Protein AF-A0A5E6ZKH0-F1 (afdb_monomer)

pLDDT: mean 75.62, std 19.59, range [28.2, 98.25]

Secondary structure (DSSP, 8-state):
-----------------TTSPP----------EEEEE-SSEEEEEEPPTT--EEEEEEEPPPPPPBTT-TT-PBPPPPEEEEEEEE--TT-EEEEEEPPPPPPBSTTT--PPPPEEEETTSSSS-SEEEPPPPBTTPPPPPPBSEEEPPPPPPSSSS-PPPPPP-SSSPPPPPP-TT-SSPPP-SSSPPPPP--TTS-PPPPP-EETT------SPPPS---TTT----TT-PPPS-TT---TTEE-PPPSSSPPPP-EEEEEESTT--SS--------

Foldseek 3Di:
DDDDDDPPDDPPPPPPPPDDPDPPPPLPAPDWDKDKDQDFDKDKDFAAPPFFFKKKKKWWWWWEAAQVALQKWTWFWWMKIDGGHTDHHRQIKMWGWWAHFDHYHVVRTDFIGKTFIGSPNPPDGPWIIGGIGIDPDDFDAIPDAWEAWACEDPDARWFYTWYTFRPGYTWYTAHPVGQATGDDQAIWTGAGDDPDDKHQWTWFGFRQADPPDPPPDPPPPSSRVPSDALQQPDDPPPPDPGPGGAGIMDMNHTIGIMMMMMITHPQDDPNDGPSPDDD

Radius of gyration: 23.94 Å; Cα contacts (8 Å, |Δi|>4): 1044; chains: 1; bounding box: 83×54×70 Å

Mean predicted aligned error: 11.28 Å

Organism: Pseudomonas fluorescens (NCBI:txid294)

InterPro domains:
  IPR049304 Glycine-rich domain [PF21722] (39-258)

Solvent-accessible surface area (backbone atoms only — not comparable to full-atom values): 13400 Å² total; per-residue (Å²): 144,82,82,85,80,84,83,88,81,74,76,87,66,79,79,77,67,87,82,66,79,77,75,73,79,74,77,75,77,61,69,63,49,72,53,74,44,69,65,58,47,81,49,78,45,67,36,53,80,77,41,49,41,36,26,40,40,20,23,0,0,0,0,9,9,34,69,90,44,54,37,34,15,0,6,5,2,5,15,6,29,46,60,72,45,79,48,52,52,63,40,60,29,31,36,36,20,4,40,41,11,38,66,23,55,94,92,54,44,30,52,14,28,51,4,31,35,11,73,68,74,67,85,48,64,72,23,31,2,33,22,2,29,42,71,78,45,80,55,53,74,22,32,77,34,48,15,25,19,6,40,28,20,80,86,42,40,4,1,0,0,0,2,9,5,72,87,29,46,14,6,34,10,5,28,78,87,37,73,55,16,41,75,29,92,47,13,3,6,0,0,22,30,69,94,89,82,49,14,20,10,1,21,32,18,56,81,68,41,57,84,83,61,93,55,83,69,71,71,77,72,58,44,22,79,57,36,37,47,13,72,32,54,64,65,95,60,95,85,61,94,46,88,47,46,26,2,2,0,0,16,76,37,58,17,2,34,6,25,37,36,42,34,33,38,81,87,68,42,76,49,62,42,93,62,68,72,87,125

Sequence (279 aa):
MASMYDLHDLPTGELALPGLPERTPVAAAIIRGEASWTVPGIYDFTVPIGVTSICAVCIGGGGGMYNTNPYYTGGGGSLGWANNLPVSPGQVIRVVVGVAGVNGAPGVVTKGGDSFISPDGGVTAYVNAPGGNILNNANIAPTPNGNVGGANASTQGGGGGGAGGYTSQGGKGGDTSTWVGLTSLDGGSGGSYNNYNGGGAGGGSWLYGSIIRNSPAPPPVTSGSTGGNADGSPPTRPNLNFNLFWGGGAGYWPAGSGAVRILWGAGRAFPATDVGLPI

Structure (mmCIF, N/CA/C/O backbone):
data_AF-A0A5E6ZKH0-F1
#
_entry.id   AF-A0A5E6ZKH0-F1
#
loop_
_atom_site.group_PDB
_atom_site.id
_atom_site.type_symbol
_atom_site.label_atom_id
_atom_site.label_alt_id
_atom_site.label_comp_id
_atom_site.label_asym_id
_atom_site.label_entity_id
_atom_site.label_seq_id
_atom_site.pdbx_PDB_ins_code
_atom_site.Cartn_x
_atom_site.Cartn_y
_atom_site.Cartn_z
_atom_site.occupancy
_atom_site.B_iso_or_equiv
_atom_site.auth_seq_id
_atom_site.auth_comp_id
_atom_site.auth_asym_id
_atom_site.auth_atom_id
_atom_site.pdbx_PDB_model_num
ATOM 1 N N . MET A 1 1 ? -58.884 -40.262 12.624 1.00 52.38 1 MET A N 1
ATOM 2 C CA . MET A 1 1 ? -58.399 -40.085 14.009 1.00 52.38 1 MET A CA 1
ATOM 3 C C . MET A 1 1 ? -56.895 -39.879 13.975 1.00 52.38 1 MET A C 1
ATOM 5 O O . MET A 1 1 ? -56.181 -40.847 13.775 1.00 52.38 1 MET A O 1
ATOM 9 N N . ALA A 1 2 ? -56.453 -38.630 14.097 1.00 44.31 2 ALA A N 1
ATOM 10 C CA . ALA A 1 2 ? -55.186 -38.203 14.697 1.00 44.31 2 ALA A CA 1
ATOM 11 C C . ALA A 1 2 ? -55.224 -36.669 14.667 1.00 44.31 2 ALA A C 1
ATOM 13 O O . ALA A 1 2 ? -55.242 -36.065 13.598 1.00 44.31 2 ALA A O 1
ATOM 14 N N . SER A 1 3 ? -55.413 -36.084 15.846 1.00 53.66 3 SER A N 1
ATOM 15 C CA . SER A 1 3 ? -55.663 -34.663 16.057 1.00 53.66 3 SER A CA 1
ATOM 16 C C . SER A 1 3 ? -54.395 -33.848 15.846 1.00 53.66 3 SER A C 1
ATOM 18 O O . SER A 1 3 ? -53.346 -34.154 16.405 1.00 53.66 3 SER A O 1
ATOM 20 N N . MET A 1 4 ? -54.567 -32.792 15.063 1.00 51.62 4 MET A N 1
ATOM 21 C CA . M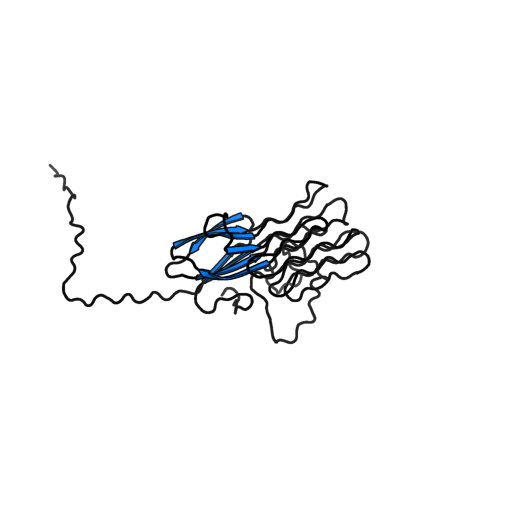ET A 1 4 ? -53.739 -31.601 14.942 1.00 51.62 4 MET A CA 1
ATOM 22 C C . MET A 1 4 ? -53.439 -31.041 16.344 1.00 51.62 4 MET A C 1
ATOM 24 O O . MET A 1 4 ? -54.372 -30.777 17.102 1.00 51.62 4 MET A O 1
ATOM 28 N N . TYR A 1 5 ? -52.159 -30.912 16.702 1.00 47.75 5 TYR A N 1
ATOM 29 C CA . TYR A 1 5 ? -51.728 -30.079 17.824 1.00 47.75 5 TYR A CA 1
ATOM 30 C C . TYR A 1 5 ? -51.288 -28.738 17.245 1.00 47.75 5 TYR A C 1
ATOM 32 O O . TYR A 1 5 ? -50.296 -28.654 16.522 1.00 47.75 5 TYR A O 1
ATOM 40 N N . ASP A 1 6 ? -52.105 -27.732 17.525 1.00 53.03 6 ASP A N 1
ATOM 41 C CA . ASP A 1 6 ? -51.860 -26.325 17.258 1.00 53.03 6 ASP A CA 1
ATOM 42 C C . ASP A 1 6 ? -50.735 -25.831 18.185 1.00 53.03 6 ASP A C 1
ATOM 44 O O . ASP A 1 6 ? -50.764 -26.080 19.392 1.00 53.03 6 ASP A O 1
ATOM 48 N N . LEU A 1 7 ? -49.708 -25.211 17.603 1.00 51.38 7 LEU A N 1
ATOM 49 C CA . LEU A 1 7 ? -48.479 -24.754 18.275 1.00 51.38 7 LEU A CA 1
ATOM 50 C C . LEU A 1 7 ? -48.379 -23.218 18.281 1.00 51.38 7 LEU A C 1
ATOM 52 O O . LEU A 1 7 ? -47.299 -22.659 18.476 1.00 51.38 7 LEU A O 1
ATOM 56 N N . HIS A 1 8 ? -49.501 -22.529 18.070 1.00 53.28 8 HIS A N 1
ATOM 57 C CA . HIS A 1 8 ? -49.617 -21.094 18.286 1.00 53.28 8 HIS A CA 1
ATOM 58 C C . HIS A 1 8 ? -49.950 -20.809 19.756 1.00 53.28 8 HIS A C 1
ATOM 60 O O . HIS A 1 8 ? -51.059 -21.077 20.196 1.00 53.28 8 HIS A O 1
ATOM 66 N N . ASP A 1 9 ? -48.947 -20.293 20.474 1.00 55.09 9 ASP A N 1
ATOM 67 C CA . ASP A 1 9 ? -48.987 -19.590 21.774 1.00 55.09 9 ASP A CA 1
ATOM 68 C C . ASP A 1 9 ? -48.053 -20.199 22.828 1.00 55.09 9 ASP A C 1
ATOM 70 O O . ASP A 1 9 ? -48.457 -20.634 23.906 1.00 55.09 9 ASP A O 1
ATOM 74 N N . LEU A 1 10 ? -46.746 -20.159 22.546 1.00 52.56 10 LEU A N 1
ATOM 75 C CA . LEU A 1 10 ? -45.769 -20.039 23.625 1.00 52.56 10 LEU A CA 1
ATOM 76 C C . LEU A 1 10 ? -45.498 -18.545 23.837 1.00 52.56 10 LEU A C 1
ATOM 78 O O . LEU A 1 10 ? -44.974 -17.896 22.927 1.00 52.56 10 LEU A O 1
ATOM 82 N N . PRO A 1 11 ? -45.856 -17.970 24.999 1.00 52.81 11 PRO A N 1
ATOM 83 C CA . PRO A 1 11 ? -45.555 -16.580 25.284 1.00 52.81 11 PRO A CA 1
ATOM 84 C C . PRO A 1 11 ? -44.035 -16.421 25.295 1.00 52.81 11 PRO A C 1
ATOM 86 O O . PRO A 1 11 ? -43.342 -17.058 26.086 1.00 52.81 11 PRO A O 1
ATOM 89 N N . THR A 1 12 ? -43.504 -15.528 24.461 1.00 58.44 12 THR A N 1
ATOM 90 C CA . THR A 1 12 ? -42.098 -15.081 24.488 1.00 58.44 12 THR A CA 1
ATOM 91 C C . THR A 1 12 ? -41.793 -14.220 25.722 1.00 58.44 12 THR A C 1
ATOM 93 O O . THR A 1 12 ? -40.948 -13.330 25.683 1.00 58.44 12 THR A O 1
ATOM 96 N N . GLY A 1 13 ? -42.509 -14.457 26.823 1.00 50.16 13 GLY A N 1
ATOM 97 C CA . GLY A 1 13 ? -42.244 -13.867 28.118 1.00 50.16 13 GLY A CA 1
ATOM 98 C C . GLY A 1 13 ? -41.003 -14.523 28.688 1.00 50.16 13 GLY A C 1
ATOM 99 O O . GLY A 1 13 ? -41.074 -15.597 29.282 1.00 50.16 13 GLY A O 1
ATOM 100 N N . GLU A 1 14 ? -39.866 -13.870 28.482 1.00 55.84 14 GLU A N 1
ATOM 101 C CA . GLU A 1 14 ? -38.677 -14.029 29.303 1.00 55.84 14 GLU A CA 1
ATOM 102 C C . GLU A 1 14 ? -39.116 -13.943 30.774 1.00 55.84 14 GLU A C 1
ATOM 104 O O . GLU A 1 14 ? -39.424 -12.872 31.297 1.00 55.84 14 GLU A O 1
ATOM 109 N N . LEU A 1 15 ? -39.261 -15.107 31.416 1.00 50.38 15 LEU A N 1
ATOM 110 C CA . LEU A 1 15 ? -39.516 -15.233 32.845 1.00 50.38 15 LEU A CA 1
ATOM 111 C C . LEU A 1 15 ? -38.294 -14.663 33.564 1.00 50.38 15 LEU A C 1
ATOM 113 O O . LEU A 1 15 ? -37.342 -15.382 33.867 1.00 50.38 15 LEU A O 1
ATOM 117 N N . ALA A 1 16 ? -38.319 -13.356 33.812 1.00 54.69 16 ALA A N 1
ATOM 118 C CA . ALA A 1 16 ? -37.404 -12.689 34.715 1.00 54.69 16 ALA A CA 1
ATOM 119 C C . ALA A 1 16 ? -37.628 -13.275 36.115 1.00 54.69 16 ALA A C 1
ATOM 121 O O . ALA A 1 16 ? -38.515 -12.852 36.856 1.00 54.69 16 ALA A O 1
ATOM 122 N N . LEU A 1 17 ? -36.863 -14.317 36.450 1.00 57.03 17 LEU A N 1
ATOM 123 C CA . LEU A 1 17 ? -36.798 -14.877 37.793 1.00 57.03 17 LEU A CA 1
ATOM 124 C C . LEU A 1 17 ? -36.355 -13.757 38.751 1.00 57.03 17 LEU A C 1
ATOM 126 O O . LEU A 1 17 ? -35.221 -13.282 38.633 1.00 57.03 17 LEU A O 1
ATOM 130 N N . PRO A 1 18 ? -37.206 -13.316 39.694 1.00 63.75 18 PRO A N 1
ATOM 131 C CA . PRO A 1 18 ? -36.847 -12.248 40.613 1.00 63.75 18 PRO A CA 1
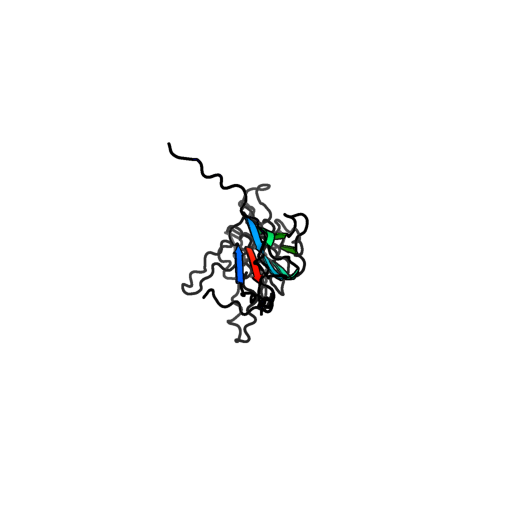ATOM 132 C C . PRO A 1 18 ? -35.761 -12.760 41.566 1.00 63.75 18 PRO A C 1
ATOM 134 O O . PRO A 1 18 ? -35.992 -13.710 42.311 1.00 63.75 18 PRO A O 1
ATOM 137 N N . GLY A 1 19 ? -34.583 -12.133 41.559 1.00 67.00 19 GLY A N 1
ATOM 138 C CA . GLY A 1 19 ? -33.579 -12.322 42.614 1.00 67.00 19 GLY A CA 1
ATOM 139 C C . GLY A 1 19 ? -32.302 -13.078 42.243 1.00 67.00 19 GLY A C 1
ATOM 140 O O . GLY A 1 19 ? -31.480 -13.303 43.131 1.00 67.00 19 GLY A O 1
ATOM 141 N N . LEU A 1 20 ? -32.071 -13.426 40.973 1.00 58.34 20 LEU A N 1
ATOM 142 C CA . LEU A 1 20 ? -30.707 -13.737 40.535 1.00 58.34 20 LEU A CA 1
ATOM 143 C C . LEU A 1 20 ? -29.990 -12.419 40.215 1.00 58.34 20 LEU A C 1
ATOM 145 O O . LEU A 1 20 ? -30.545 -11.620 39.461 1.00 58.34 20 LEU A O 1
ATOM 149 N N . PRO A 1 21 ? -28.797 -12.156 40.785 1.00 68.81 21 PRO A N 1
ATOM 150 C CA . PRO A 1 21 ? -28.033 -10.969 40.429 1.00 68.81 21 PRO A CA 1
ATOM 151 C C . PRO A 1 21 ? -27.829 -10.987 38.917 1.00 68.81 21 PRO A C 1
ATOM 153 O O . PRO A 1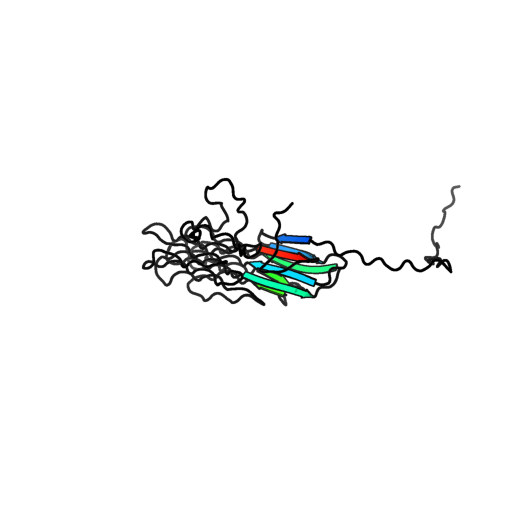 21 ? -27.348 -11.988 38.375 1.00 68.81 21 PRO A O 1
ATOM 156 N N . GLU A 1 22 ? -28.241 -9.911 38.245 1.00 67.50 22 GLU A N 1
ATOM 157 C CA . GLU A 1 22 ? -27.994 -9.722 36.821 1.00 67.50 22 GLU A CA 1
ATOM 158 C C . GLU A 1 22 ? -26.522 -10.041 36.577 1.00 67.50 22 GLU A C 1
ATOM 160 O O . GLU A 1 22 ? -25.636 -9.434 37.189 1.00 67.50 22 GLU A O 1
ATOM 165 N N . ARG A 1 23 ? -26.252 -11.075 35.770 1.00 63.16 23 ARG A N 1
ATOM 166 C CA . ARG A 1 23 ? -24.877 -11.448 35.445 1.00 63.16 23 ARG A CA 1
ATOM 167 C C . ARG A 1 23 ? -24.273 -10.220 34.792 1.00 63.16 23 ARG A C 1
ATOM 169 O O . ARG A 1 23 ? -24.613 -9.914 33.653 1.00 63.16 23 ARG A O 1
ATOM 176 N N . THR A 1 24 ? -23.416 -9.510 35.523 1.00 67.56 24 THR A N 1
ATOM 177 C CA . THR A 1 24 ? -22.687 -8.365 34.989 1.00 67.56 24 THR A CA 1
ATOM 178 C C . THR A 1 24 ? -22.042 -8.850 33.693 1.00 67.56 24 THR A C 1
ATOM 180 O O . THR A 1 24 ? -21.317 -9.852 33.745 1.00 67.56 24 THR A O 1
ATOM 183 N N . PRO A 1 25 ? -22.349 -8.248 32.529 1.00 63.75 25 PRO A N 1
ATOM 184 C CA . PRO A 1 25 ? -21.790 -8.700 31.270 1.00 63.75 25 PRO A CA 1
ATOM 185 C C . PRO A 1 25 ? -20.273 -8.666 31.408 1.00 63.75 25 PRO A C 1
ATOM 187 O O . PRO A 1 25 ? -19.682 -7.600 31.580 1.00 63.75 25 PRO A O 1
ATOM 190 N N . VAL A 1 26 ? -19.634 -9.835 31.405 1.00 59.94 26 VAL A N 1
ATOM 191 C CA . VAL A 1 26 ? -18.177 -9.897 31.362 1.00 59.94 26 VAL A CA 1
ATOM 192 C C . VAL A 1 26 ? -17.817 -9.332 29.999 1.00 59.94 26 VAL A C 1
ATOM 194 O O . VAL A 1 26 ? -18.145 -9.946 28.985 1.00 59.94 26 VAL A O 1
ATOM 197 N N . ALA A 1 27 ? -17.241 -8.128 29.970 1.00 62.72 27 ALA A N 1
ATOM 198 C CA . ALA A 1 27 ? -16.820 -7.493 28.732 1.00 62.72 27 ALA A CA 1
ATOM 199 C C . ALA A 1 27 ? -15.970 -8.501 27.951 1.00 62.72 27 ALA A C 1
ATOM 201 O O . ALA A 1 27 ? -14.908 -8.916 28.420 1.00 62.72 27 ALA A O 1
ATOM 202 N N . ALA A 1 28 ? -16.480 -8.957 26.804 1.00 66.75 28 ALA A N 1
ATOM 203 C CA . ALA A 1 28 ? -15.778 -9.924 25.979 1.00 66.75 28 ALA A CA 1
ATOM 204 C C . ALA A 1 28 ? -14.417 -9.321 25.616 1.00 66.75 28 ALA A C 1
ATOM 206 O O . ALA A 1 28 ? -14.347 -8.235 25.038 1.00 66.75 28 ALA A O 1
ATOM 207 N N . ALA A 1 29 ? -13.335 -9.988 26.017 1.00 71.94 29 ALA A N 1
ATOM 208 C CA . ALA A 1 29 ? -11.993 -9.516 25.724 1.00 71.94 29 ALA A CA 1
ATOM 209 C C . ALA A 1 29 ? -11.834 -9.384 24.204 1.00 71.94 29 ALA A C 1
ATOM 211 O O . ALA A 1 29 ? -12.072 -10.341 23.466 1.00 71.94 29 ALA A O 1
ATOM 212 N N . ILE A 1 30 ? -11.442 -8.199 23.731 1.00 75.00 30 ILE A N 1
ATOM 213 C CA . ILE A 1 30 ? -11.215 -7.981 22.302 1.00 75.00 30 ILE A CA 1
ATOM 214 C C . ILE A 1 30 ? -9.979 -8.760 21.885 1.00 75.00 30 ILE A C 1
ATOM 216 O O . ILE A 1 30 ? -8.849 -8.381 22.203 1.00 75.00 30 ILE A O 1
ATOM 220 N N . ILE A 1 31 ? -10.209 -9.851 21.159 1.00 82.06 31 ILE A N 1
ATOM 221 C CA . ILE A 1 31 ? -9.148 -10.674 20.595 1.00 82.06 31 ILE A CA 1
ATOM 222 C C . ILE A 1 31 ? -8.395 -9.834 19.559 1.00 82.06 31 ILE A C 1
ATOM 224 O O . ILE A 1 31 ? -8.996 -9.234 18.663 1.00 82.06 31 ILE A O 1
ATOM 228 N N . ARG A 1 32 ? -7.066 -9.773 19.697 1.00 87.62 32 ARG A N 1
ATOM 229 C CA . ARG A 1 32 ? -6.178 -9.195 18.682 1.00 87.62 32 ARG A CA 1
ATOM 230 C C . ARG A 1 32 ? -6.285 -10.013 17.404 1.00 87.62 32 ARG A C 1
ATOM 232 O O . ARG A 1 32 ? -6.214 -11.235 17.458 1.00 87.62 32 ARG A O 1
ATOM 239 N N . GLY A 1 33 ? -6.409 -9.339 16.269 1.00 90.31 33 GLY A N 1
ATOM 240 C CA . GLY A 1 33 ? -6.464 -10.013 14.981 1.00 90.31 33 GLY A CA 1
ATOM 241 C C . GLY A 1 33 ? -6.002 -9.137 13.831 1.00 90.31 33 GLY A C 1
ATOM 242 O O . GLY A 1 33 ? -5.745 -7.937 13.991 1.00 90.31 33 GLY A O 1
ATOM 243 N N . GLU A 1 34 ? -5.875 -9.780 12.677 1.00 92.50 34 GLU A N 1
ATOM 244 C CA . GLU A 1 34 ? -5.494 -9.153 11.424 1.00 92.50 34 GLU A CA 1
ATOM 245 C C . GLU A 1 34 ? -6.241 -9.750 10.234 1.00 92.50 34 GLU A C 1
ATOM 247 O O . GLU A 1 34 ? -6.695 -10.893 10.268 1.00 92.50 34 GLU A O 1
ATOM 252 N N . ALA A 1 35 ? -6.328 -8.962 9.168 1.00 94.19 35 ALA A N 1
ATOM 253 C CA . ALA A 1 35 ? -6.736 -9.412 7.849 1.00 94.19 35 ALA A CA 1
ATOM 254 C C . ALA A 1 35 ? -5.887 -8.694 6.796 1.00 94.19 35 ALA A C 1
ATOM 256 O O . ALA A 1 35 ? -5.597 -7.501 6.937 1.00 94.19 35 ALA A O 1
ATOM 257 N N . SER A 1 36 ? -5.482 -9.406 5.747 1.00 93.69 36 SER A N 1
ATOM 258 C CA . SER A 1 36 ? -4.734 -8.843 4.626 1.00 93.69 36 SER A CA 1
ATOM 259 C C . SER A 1 36 ? -5.302 -9.305 3.289 1.00 93.69 36 SER A C 1
ATOM 261 O O . SER A 1 36 ? -5.783 -10.427 3.144 1.00 93.69 36 SER A O 1
ATOM 263 N N . TRP A 1 37 ? -5.233 -8.411 2.307 1.00 95.12 37 TRP A N 1
ATOM 264 C CA . TRP A 1 37 ? -5.657 -8.645 0.934 1.00 95.12 37 TRP A CA 1
ATOM 265 C C . TRP A 1 37 ? -4.529 -8.217 0.008 1.00 95.12 37 TRP A C 1
ATOM 267 O O . TRP A 1 37 ? -4.122 -7.056 -0.008 1.00 95.12 37 TRP A O 1
ATOM 277 N N . THR A 1 38 ? -4.011 -9.178 -0.744 1.00 92.69 38 THR A N 1
ATOM 278 C CA . THR A 1 38 ? -2.837 -9.017 -1.614 1.00 92.69 38 THR A CA 1
ATOM 279 C C . THR A 1 38 ? -3.149 -9.290 -3.083 1.00 92.69 38 THR A C 1
ATOM 281 O O . THR A 1 38 ? -2.312 -9.077 -3.955 1.00 92.69 38 THR A O 1
ATOM 284 N N . VAL A 1 39 ? -4.372 -9.738 -3.371 1.00 93.31 39 VAL A N 1
ATOM 285 C CA . VAL A 1 39 ? -4.872 -9.951 -4.728 1.00 93.31 39 VAL A CA 1
ATOM 286 C C . VAL A 1 39 ? -5.777 -8.773 -5.097 1.00 93.31 39 VAL A C 1
ATOM 288 O O . VAL A 1 39 ? -6.701 -8.477 -4.330 1.00 93.31 39 VAL A O 1
ATOM 291 N N . PRO A 1 40 ? -5.558 -8.104 -6.245 1.00 95.88 40 PRO A N 1
ATOM 292 C CA . PRO A 1 40 ? -6.423 -7.025 -6.710 1.00 95.88 40 PRO A CA 1
ATOM 293 C C . PRO A 1 40 ? -7.900 -7.410 -6.755 1.00 95.88 40 PRO A C 1
ATOM 295 O O . PRO A 1 40 ? -8.250 -8.505 -7.191 1.00 95.88 40 PRO A O 1
ATOM 298 N N . GLY A 1 41 ? -8.768 -6.499 -6.324 1.00 96.88 41 GLY A N 1
ATOM 299 C CA . GLY A 1 41 ? -10.200 -6.762 -6.242 1.00 96.88 41 GLY A CA 1
ATOM 300 C C . GLY A 1 41 ? -10.925 -5.872 -5.241 1.00 96.88 41 GLY A C 1
ATOM 301 O O . GLY A 1 41 ? -10.334 -4.983 -4.625 1.00 96.88 41 GLY A O 1
ATOM 302 N N . ILE A 1 42 ? -12.223 -6.133 -5.100 1.00 97.56 42 ILE A N 1
ATOM 303 C CA . ILE A 1 42 ? -13.104 -5.487 -4.128 1.00 97.56 42 ILE A CA 1
ATOM 304 C C . ILE A 1 42 ? -13.544 -6.554 -3.130 1.00 97.56 42 ILE A C 1
ATOM 306 O O . ILE A 1 42 ? -14.016 -7.618 -3.528 1.00 97.56 42 ILE A O 1
ATOM 310 N N . TYR A 1 43 ? -13.400 -6.250 -1.847 1.00 98.06 43 TYR A N 1
ATOM 311 C CA . TYR A 1 43 ? -13.750 -7.126 -0.738 1.00 98.06 43 TYR A CA 1
ATOM 312 C C . TYR A 1 43 ? -14.546 -6.351 0.310 1.00 98.06 43 TYR A C 1
ATOM 314 O O . TYR A 1 43 ? -14.486 -5.121 0.371 1.00 98.06 43 TYR A O 1
ATOM 322 N N . ASP A 1 44 ? -15.229 -7.092 1.174 1.00 97.44 44 ASP A N 1
ATOM 323 C CA . ASP A 1 44 ? -15.908 -6.556 2.346 1.00 97.44 44 ASP A CA 1
ATOM 324 C C . ASP A 1 44 ? -15.247 -7.110 3.616 1.00 97.44 44 ASP A C 1
ATOM 326 O O . ASP A 1 44 ? -14.992 -8.310 3.738 1.00 97.44 44 ASP A O 1
ATOM 330 N N . PHE A 1 45 ? -14.963 -6.224 4.568 1.00 97.62 45 PHE A N 1
ATOM 331 C CA . PHE A 1 45 ? -14.482 -6.564 5.902 1.00 97.62 45 PHE A CA 1
ATOM 332 C C . PHE A 1 45 ? -15.559 -6.229 6.929 1.00 97.62 45 PHE A C 1
ATOM 334 O O . PHE A 1 45 ? -15.903 -5.062 7.118 1.00 97.62 45 PHE A O 1
ATOM 341 N N . THR A 1 46 ? -16.075 -7.242 7.619 1.00 97.31 46 THR A N 1
ATOM 342 C CA . THR A 1 46 ? -16.990 -7.040 8.745 1.00 97.31 46 THR A CA 1
ATOM 343 C C . THR A 1 46 ? -16.190 -6.835 10.023 1.00 97.31 46 THR A C 1
ATOM 345 O O . THR A 1 46 ? -15.452 -7.721 10.455 1.00 97.31 46 THR A O 1
ATOM 348 N N . VAL A 1 47 ? -16.358 -5.673 10.650 1.00 96.81 47 VAL A N 1
ATOM 349 C CA . VAL A 1 47 ? -15.721 -5.335 11.923 1.00 96.81 47 VAL A CA 1
ATOM 350 C C . VAL A 1 47 ? -16.165 -6.343 12.992 1.00 96.81 47 VAL A C 1
ATOM 352 O O . VAL A 1 47 ? -17.369 -6.467 13.241 1.00 96.81 47 VAL A O 1
ATOM 355 N N . PRO A 1 48 ? -15.232 -7.056 13.652 1.00 95.56 48 PRO A N 1
ATOM 356 C CA . PRO A 1 48 ? -15.588 -8.037 14.669 1.00 95.56 48 PRO A CA 1
ATOM 357 C C . PRO A 1 48 ? -16.365 -7.427 15.840 1.00 95.56 48 PRO A C 1
ATOM 359 O O . PRO A 1 48 ? -16.219 -6.248 16.174 1.00 95.56 48 PRO A O 1
ATOM 362 N N . ILE A 1 49 ? -17.171 -8.252 16.508 1.00 91.50 49 ILE A N 1
ATOM 363 C CA . ILE A 1 49 ? -17.933 -7.816 17.680 1.00 91.50 49 ILE A CA 1
ATOM 364 C C . ILE A 1 49 ? -16.991 -7.285 18.771 1.00 91.50 49 ILE A C 1
ATOM 366 O O . ILE A 1 49 ? -15.945 -7.865 19.056 1.00 91.50 49 ILE A O 1
ATOM 370 N N . GLY A 1 50 ? -17.371 -6.148 19.359 1.00 91.25 50 GLY A N 1
ATOM 371 C CA . GLY A 1 50 ? -16.608 -5.449 20.392 1.00 91.25 50 GLY A CA 1
ATOM 372 C C . GLY A 1 50 ? -15.434 -4.601 19.878 1.00 91.25 50 GLY A C 1
ATOM 373 O O . GLY A 1 50 ? -14.855 -3.834 20.647 1.00 91.25 50 GLY A O 1
ATOM 374 N N . VAL A 1 51 ? -15.082 -4.675 18.591 1.00 94.94 51 VAL A N 1
ATOM 375 C CA . VAL A 1 51 ? -14.045 -3.814 18.010 1.00 94.94 51 VAL A CA 1
ATOM 376 C C . VAL A 1 51 ? -14.635 -2.439 17.702 1.00 94.94 51 VAL A C 1
ATOM 378 O O . VAL A 1 51 ? -15.538 -2.309 16.883 1.00 94.94 51 VAL A O 1
ATOM 381 N N . THR A 1 52 ? -14.094 -1.406 18.345 1.00 96.12 52 THR A N 1
ATOM 382 C CA . THR A 1 52 ? -14.506 -0.002 18.153 1.00 96.12 52 THR A CA 1
ATOM 383 C C . THR A 1 52 ? -13.459 0.853 17.443 1.00 96.12 52 THR A C 1
ATOM 385 O O . THR A 1 52 ? -13.710 2.010 17.106 1.00 96.12 52 THR A O 1
ATOM 388 N N . SER A 1 53 ? -12.266 0.308 17.194 1.00 95.75 53 SER A N 1
ATOM 389 C CA . SER A 1 53 ? -11.293 0.948 16.315 1.00 95.75 53 SER A CA 1
ATOM 390 C C . SER A 1 53 ? -10.350 -0.047 15.648 1.00 95.75 53 SER A C 1
ATOM 392 O O . SER A 1 53 ? -10.059 -1.113 16.194 1.00 95.75 53 SER A O 1
ATOM 394 N N . ILE A 1 54 ? -9.838 0.326 14.479 1.00 96.12 54 ILE A N 1
ATOM 395 C CA . ILE A 1 54 ? -8.894 -0.468 13.683 1.00 96.12 54 ILE A CA 1
ATOM 396 C C . ILE A 1 54 ? -7.668 0.365 13.291 1.00 96.12 54 ILE A C 1
ATOM 398 O O . ILE A 1 54 ? -7.683 1.593 13.361 1.00 96.12 54 ILE A O 1
ATOM 402 N N . CYS A 1 55 ? -6.600 -0.302 12.868 1.00 95.50 55 CYS A N 1
ATOM 403 C CA . CYS A 1 55 ? -5.486 0.320 12.152 1.00 95.50 55 CYS A CA 1
ATOM 404 C C . CYS A 1 55 ? -5.433 -0.268 10.746 1.00 95.50 55 CYS A C 1
ATOM 406 O O . CYS A 1 55 ? -5.692 -1.459 10.583 1.00 95.50 55 CYS A O 1
ATOM 408 N N . ALA A 1 56 ? -5.087 0.534 9.745 1.00 95.81 56 ALA A N 1
ATOM 409 C CA . ALA A 1 56 ? -5.037 0.073 8.365 1.00 95.81 56 ALA A CA 1
ATOM 410 C C . ALA A 1 56 ? -3.844 0.654 7.611 1.00 95.81 56 ALA A C 1
ATOM 412 O O . ALA A 1 56 ? -3.440 1.794 7.846 1.00 95.81 56 ALA A O 1
ATOM 413 N N . VAL A 1 57 ? -3.323 -0.135 6.677 1.00 95.12 57 VAL A N 1
ATOM 414 C CA . VAL A 1 57 ? -2.338 0.278 5.677 1.00 95.12 57 VAL A CA 1
ATOM 415 C C . VAL A 1 57 ? -2.824 -0.155 4.298 1.00 95.12 57 VAL A C 1
ATOM 417 O O . VAL A 1 57 ? -3.378 -1.242 4.137 1.00 95.12 57 VAL A O 1
ATOM 420 N N . CYS A 1 58 ? -2.625 0.713 3.316 1.00 96.56 58 CYS A N 1
ATOM 421 C CA . CYS A 1 58 ? -2.915 0.492 1.909 1.00 96.56 58 CYS A CA 1
ATOM 422 C C . CYS A 1 58 ? -1.652 0.796 1.098 1.00 96.56 58 CYS A C 1
ATOM 424 O O . CYS A 1 58 ? -0.938 1.755 1.392 1.00 96.56 58 CYS A O 1
ATOM 426 N N . ILE A 1 59 ? -1.392 0.004 0.065 1.00 95.06 59 ILE A N 1
ATOM 427 C CA . ILE A 1 59 ? -0.326 0.219 -0.915 1.00 95.06 59 ILE A CA 1
ATOM 428 C C . ILE A 1 59 ? -0.984 0.218 -2.289 1.00 95.06 59 ILE A C 1
ATOM 430 O O . ILE A 1 59 ? -1.665 -0.751 -2.623 1.00 95.06 59 ILE A O 1
ATOM 434 N N . GLY A 1 60 ? -0.831 1.290 -3.063 1.00 96.38 60 GLY A N 1
ATOM 435 C CA . GLY A 1 60 ? -1.361 1.379 -4.426 1.00 96.38 60 GLY A CA 1
ATOM 436 C C . GLY A 1 60 ? -0.588 0.482 -5.394 1.00 96.38 60 GLY A C 1
ATOM 437 O O . GLY A 1 60 ? 0.584 0.184 -5.164 1.00 96.38 60 GLY A O 1
ATOM 438 N N . GLY A 1 61 ? -1.220 0.055 -6.488 1.00 94.25 61 GLY A N 1
ATOM 439 C CA . GLY A 1 61 ? -0.512 -0.661 -7.557 1.00 94.25 61 GLY A CA 1
ATOM 440 C C . GLY A 1 61 ? 0.497 0.249 -8.261 1.00 94.25 61 GLY A C 1
ATOM 441 O O . GLY A 1 61 ? 0.287 1.456 -8.336 1.00 94.25 61 GLY A O 1
ATOM 442 N N . GLY A 1 62 ? 1.593 -0.291 -8.788 1.00 92.50 62 GLY A N 1
ATOM 443 C CA . GLY A 1 62 ? 2.555 0.466 -9.596 1.00 92.50 62 GLY A CA 1
ATOM 444 C C . GLY A 1 62 ? 2.023 0.774 -10.999 1.00 92.50 62 GLY A C 1
ATOM 445 O O . GLY A 1 62 ? 1.142 0.077 -11.501 1.00 92.50 62 GLY A O 1
ATOM 446 N N . GLY A 1 63 ? 2.549 1.815 -11.645 1.00 90.75 63 GLY A N 1
ATOM 447 C CA . GLY A 1 63 ? 2.217 2.164 -13.032 1.00 90.75 63 GLY A CA 1
ATOM 448 C C . GLY A 1 63 ? 2.883 1.235 -14.050 1.00 90.75 63 GLY A C 1
ATOM 449 O O . GLY A 1 63 ? 3.935 0.668 -13.762 1.00 90.75 63 GLY A O 1
ATOM 450 N N . GLY A 1 64 ? 2.290 1.086 -15.238 1.00 88.44 64 GLY A N 1
ATOM 451 C CA . GLY A 1 64 ? 2.831 0.265 -16.331 1.00 88.44 64 GLY A CA 1
ATOM 452 C C . GLY A 1 64 ? 3.952 0.941 -17.138 1.00 88.44 64 GLY A C 1
ATOM 453 O O . GLY A 1 64 ? 4.167 2.150 -17.036 1.00 88.44 64 GLY A O 1
ATOM 454 N N . MET A 1 65 ? 4.646 0.157 -17.973 1.00 85.81 65 MET A N 1
ATOM 455 C CA . MET A 1 65 ? 5.676 0.611 -18.922 1.00 85.81 65 MET A CA 1
ATOM 456 C C . MET A 1 65 ? 5.138 0.662 -20.358 1.00 85.81 65 MET A C 1
ATOM 458 O O . MET A 1 65 ? 4.380 -0.205 -20.801 1.00 85.81 65 MET A O 1
ATOM 462 N N . TYR A 1 66 ? 5.614 1.632 -21.134 1.00 82.00 66 TYR A N 1
ATOM 463 C CA . TYR A 1 66 ? 5.452 1.631 -22.584 1.00 82.00 66 TYR A CA 1
ATOM 464 C C . TYR A 1 66 ? 6.389 0.599 -23.243 1.00 82.00 66 TYR A C 1
ATOM 466 O O . TYR A 1 66 ? 7.606 0.762 -23.271 1.00 82.00 66 TYR A O 1
ATOM 474 N N . ASN A 1 67 ? 5.832 -0.490 -23.774 1.00 72.31 67 ASN A N 1
ATOM 475 C CA . ASN A 1 67 ? 6.592 -1.690 -24.155 1.00 72.31 67 ASN A CA 1
ATOM 476 C C . ASN A 1 67 ? 7.583 -1.498 -25.321 1.00 72.31 67 ASN A C 1
ATOM 478 O O . ASN A 1 67 ? 8.607 -2.173 -25.365 1.00 72.31 67 ASN A O 1
ATOM 482 N N . THR A 1 68 ? 7.297 -0.597 -26.263 1.00 70.69 68 THR A N 1
ATOM 483 C CA . THR A 1 68 ? 8.150 -0.362 -27.447 1.00 70.69 68 THR A CA 1
ATOM 484 C C . THR A 1 68 ? 9.202 0.720 -27.233 1.00 70.69 68 THR A C 1
ATOM 486 O O . THR A 1 68 ? 10.090 0.876 -28.070 1.00 70.69 68 THR A O 1
ATOM 489 N N . ASN A 1 69 ? 9.130 1.467 -26.129 1.00 73.38 69 ASN A N 1
ATOM 490 C CA . ASN A 1 69 ? 10.134 2.464 -25.807 1.00 73.38 69 ASN A CA 1
ATOM 491 C C . ASN A 1 69 ? 10.509 2.368 -24.317 1.00 73.38 69 ASN A C 1
ATOM 493 O O . ASN A 1 69 ? 9.756 2.842 -23.460 1.00 73.38 69 ASN A O 1
ATOM 497 N N . PRO A 1 70 ? 11.699 1.820 -24.005 1.00 67.50 70 PRO A N 1
ATOM 498 C CA . PRO A 1 70 ? 12.151 1.595 -22.633 1.00 67.50 70 PRO A CA 1
ATOM 499 C C . PRO A 1 70 ? 12.398 2.898 -21.856 1.00 67.50 70 PRO A C 1
ATOM 501 O O . PRO A 1 70 ? 12.795 2.856 -20.697 1.00 67.50 70 PRO A O 1
ATOM 504 N N . TYR A 1 71 ? 12.188 4.065 -22.472 1.00 74.25 71 TYR A N 1
ATOM 505 C CA . TYR A 1 71 ? 12.335 5.372 -21.838 1.00 74.25 71 TYR A CA 1
ATOM 506 C C . TYR A 1 71 ? 11.140 5.772 -20.967 1.00 74.25 71 TYR A C 1
ATOM 508 O O . TYR A 1 71 ? 11.202 6.787 -20.275 1.00 74.25 71 TYR A O 1
ATOM 516 N N . TYR A 1 72 ? 10.068 4.981 -20.974 1.00 79.94 72 TYR A N 1
ATOM 517 C CA . TYR A 1 72 ? 8.813 5.314 -20.313 1.00 79.94 72 TYR A CA 1
ATOM 518 C C . TYR A 1 72 ? 8.366 4.194 -19.381 1.00 79.94 72 TYR A C 1
ATOM 520 O O . TYR A 1 72 ? 7.539 3.349 -19.727 1.00 79.94 72 TYR A O 1
ATOM 528 N N . THR A 1 73 ? 8.936 4.211 -18.185 1.00 84.94 73 THR A N 1
ATOM 529 C CA . THR A 1 73 ? 8.616 3.303 -17.087 1.00 84.94 73 THR A CA 1
ATOM 530 C C . THR A 1 73 ? 7.488 3.833 -16.210 1.00 84.94 73 THR A C 1
ATOM 532 O O . THR A 1 73 ? 7.100 5.005 -16.283 1.00 84.94 73 THR A O 1
ATOM 535 N N . GLY A 1 74 ? 6.948 2.947 -15.381 1.00 88.12 74 GLY A N 1
ATOM 536 C CA . GLY A 1 74 ? 5.919 3.286 -14.415 1.00 88.12 74 GLY A CA 1
ATOM 537 C C . GLY A 1 74 ? 6.500 3.798 -13.103 1.00 88.12 74 GLY A C 1
ATOM 538 O O . GLY A 1 74 ? 7.545 3.341 -12.636 1.00 88.12 74 GLY A O 1
ATOM 539 N N . GLY A 1 75 ? 5.807 4.746 -12.482 1.00 90.38 75 GLY A N 1
ATOM 540 C CA . GLY A 1 75 ? 6.051 5.144 -11.102 1.00 90.38 75 GLY A CA 1
ATOM 541 C C . GLY A 1 75 ? 5.576 4.075 -10.118 1.00 90.38 75 GLY A C 1
ATOM 542 O O . GLY A 1 75 ? 4.706 3.259 -10.434 1.00 90.38 75 GLY A O 1
ATOM 543 N N . GLY A 1 76 ? 6.136 4.092 -8.913 1.00 91.25 76 GLY A N 1
ATOM 544 C CA . GLY A 1 76 ? 5.664 3.240 -7.825 1.00 91.25 76 GLY A CA 1
ATOM 545 C C . GLY A 1 76 ? 4.346 3.752 -7.250 1.00 91.25 76 GLY A C 1
ATOM 546 O O . GLY A 1 76 ? 4.063 4.950 -7.293 1.00 91.25 76 GLY A O 1
ATOM 547 N N . GLY A 1 77 ? 3.539 2.848 -6.706 1.00 93.38 77 GLY A N 1
ATOM 548 C CA . GLY A 1 77 ? 2.352 3.170 -5.927 1.00 93.38 77 GLY A CA 1
ATOM 549 C C . GLY A 1 77 ? 2.699 3.851 -4.606 1.00 93.38 77 GLY A C 1
ATOM 550 O O . GLY A 1 77 ? 3.785 3.682 -4.046 1.00 93.38 77 GLY A O 1
ATOM 551 N N . SER A 1 78 ? 1.768 4.649 -4.103 1.00 95.19 78 SER A N 1
ATOM 552 C CA . SER A 1 78 ? 1.872 5.278 -2.790 1.00 95.19 78 SER A CA 1
ATOM 553 C C . SER A 1 78 ? 1.589 4.267 -1.677 1.00 95.19 78 SER A C 1
ATOM 555 O O . SER A 1 78 ? 0.987 3.218 -1.910 1.00 95.19 78 SER A O 1
ATOM 557 N N . LEU A 1 79 ? 1.977 4.606 -0.450 1.00 94.50 79 LEU A N 1
ATOM 558 C CA . LEU A 1 79 ? 1.586 3.884 0.760 1.00 94.50 79 LEU A CA 1
ATOM 559 C C . LEU A 1 79 ? 0.846 4.841 1.680 1.00 94.50 79 LEU A C 1
ATOM 561 O O . LEU A 1 79 ? 1.385 5.882 2.041 1.00 94.50 79 LEU A O 1
ATOM 565 N N . GLY A 1 80 ? -0.372 4.472 2.065 1.00 95.25 80 GLY A N 1
ATOM 566 C CA . GLY A 1 80 ? -1.210 5.208 3.003 1.00 95.25 80 GLY A CA 1
ATOM 567 C C . GLY A 1 80 ? -1.463 4.396 4.266 1.00 95.25 80 GLY A C 1
ATOM 568 O O . GLY A 1 80 ? -1.670 3.188 4.177 1.00 95.25 80 GLY A O 1
ATOM 569 N N . TRP A 1 81 ? -1.478 5.018 5.444 1.00 95.56 81 TRP A N 1
ATOM 570 C CA . TRP A 1 81 ? -1.835 4.322 6.683 1.00 95.56 81 TRP A CA 1
ATOM 571 C C . TRP A 1 81 ? -2.492 5.225 7.731 1.00 95.56 81 TRP A C 1
ATOM 573 O O . TRP A 1 81 ? -2.327 6.448 7.744 1.00 95.56 81 TRP A O 1
ATOM 583 N N . ALA A 1 82 ? -3.235 4.603 8.644 1.00 95.69 82 ALA A N 1
ATOM 584 C CA . ALA A 1 82 ? -3.821 5.258 9.806 1.00 95.69 82 ALA A CA 1
ATOM 585 C C . ALA A 1 82 ? -3.962 4.289 10.984 1.00 95.69 82 ALA A C 1
ATOM 587 O O . ALA A 1 82 ? -4.173 3.087 10.803 1.00 95.69 82 ALA A O 1
ATOM 588 N N . ASN A 1 83 ? -3.896 4.838 12.197 1.00 94.50 83 ASN A N 1
ATOM 589 C CA . ASN A 1 83 ? -4.173 4.118 13.436 1.00 94.50 83 ASN A CA 1
ATOM 590 C C . ASN A 1 83 ? -5.451 4.644 14.083 1.00 94.50 83 ASN A C 1
ATOM 592 O O . ASN A 1 83 ? -5.811 5.803 13.891 1.00 94.50 83 ASN A O 1
ATOM 596 N N . ASN A 1 84 ? -6.074 3.808 14.916 1.00 94.56 84 ASN A N 1
ATOM 597 C CA . ASN A 1 84 ? -7.225 4.176 15.744 1.00 94.56 84 ASN A CA 1
ATOM 598 C C . ASN A 1 84 ? -8.406 4.756 14.944 1.00 94.56 84 ASN A C 1
ATOM 600 O O . ASN A 1 84 ? -9.108 5.641 15.428 1.00 94.56 84 ASN A O 1
ATOM 604 N N . LEU A 1 85 ? -8.638 4.243 13.734 1.00 96.00 85 LEU A N 1
ATOM 605 C CA . LEU A 1 85 ? -9.799 4.591 12.921 1.00 96.00 85 LEU A CA 1
ATOM 606 C C . LEU A 1 85 ? -11.071 4.147 13.656 1.00 96.00 85 LEU A C 1
ATOM 608 O O . LEU A 1 85 ? -11.171 2.955 13.964 1.00 96.00 85 LEU A O 1
ATOM 612 N N . PRO A 1 86 ? -12.013 5.055 13.962 1.00 95.94 86 PRO A N 1
ATOM 613 C CA . PRO A 1 86 ? -13.226 4.709 14.688 1.00 95.94 86 PRO A CA 1
ATOM 614 C C . PRO A 1 86 ? -14.141 3.861 13.808 1.00 95.94 86 PRO A C 1
ATOM 616 O O . PRO A 1 86 ? -14.398 4.209 12.657 1.00 95.94 86 PRO A O 1
ATOM 619 N N . VAL A 1 87 ? -14.639 2.758 14.361 1.00 96.69 87 VAL A N 1
ATOM 620 C CA . VAL A 1 87 ? -15.574 1.852 13.685 1.00 96.69 87 VAL A CA 1
ATOM 621 C C . VAL A 1 87 ? -16.642 1.371 14.659 1.00 96.69 87 VAL A C 1
ATOM 623 O O . VAL A 1 87 ? -16.466 1.446 15.875 1.00 96.69 87 VAL A O 1
ATOM 626 N N . SER A 1 88 ? -17.744 0.851 14.131 1.00 95.94 88 SER A N 1
ATOM 627 C CA . SER A 1 88 ? -18.770 0.185 14.938 1.00 95.94 88 SER A CA 1
ATOM 628 C C . SER A 1 88 ? -18.666 -1.339 14.810 1.00 95.94 88 SER A C 1
ATOM 630 O O . SER A 1 88 ? -18.433 -1.831 13.705 1.00 95.94 88 SER A O 1
ATOM 632 N N . PRO A 1 89 ? -18.880 -2.112 15.890 1.00 96.12 89 PRO A N 1
ATOM 633 C CA . PRO A 1 89 ? -19.017 -3.564 15.801 1.00 96.12 89 PRO A CA 1
ATOM 634 C C . PRO A 1 89 ? -20.045 -3.979 14.740 1.00 96.12 89 PRO A C 1
ATOM 636 O O . PRO A 1 89 ? -21.151 -3.443 14.708 1.00 96.12 89 PRO A O 1
ATOM 639 N N . GLY A 1 90 ? -19.686 -4.922 13.867 1.00 95.88 90 GLY A N 1
ATOM 640 C CA . GLY A 1 90 ? -20.535 -5.382 12.764 1.00 95.88 90 GLY A CA 1
ATOM 641 C C . GLY A 1 90 ? -20.588 -4.452 11.545 1.00 95.88 90 GLY A C 1
ATOM 642 O O . GLY A 1 90 ? -21.178 -4.829 10.534 1.00 95.88 90 GLY A O 1
ATOM 643 N N . GLN A 1 91 ? -19.961 -3.271 11.592 1.00 96.56 91 GLN A N 1
ATOM 644 C CA . GLN A 1 91 ? -19.839 -2.394 10.427 1.00 96.56 91 GLN A CA 1
ATOM 645 C C . GLN A 1 91 ? -19.132 -3.128 9.284 1.00 96.56 91 GLN A C 1
ATOM 647 O O . GLN A 1 91 ? -18.119 -3.791 9.497 1.00 96.56 91 GLN A O 1
ATOM 652 N N . VAL A 1 92 ? -19.642 -2.976 8.063 1.00 96.94 92 VAL A N 1
ATOM 653 C CA . VAL A 1 92 ? -18.976 -3.472 6.856 1.00 96.94 92 VAL A CA 1
ATOM 654 C C . VAL A 1 92 ? -18.136 -2.351 6.258 1.00 96.94 92 VAL A C 1
ATOM 656 O O . VAL A 1 92 ? -18.640 -1.264 5.988 1.00 96.94 92 VAL A O 1
ATOM 659 N N . ILE A 1 93 ? -16.848 -2.617 6.071 1.00 97.88 93 ILE A N 1
ATOM 660 C CA . ILE A 1 93 ? -15.882 -1.711 5.455 1.00 97.88 93 ILE A CA 1
ATOM 661 C C . ILE A 1 93 ? -15.511 -2.284 4.096 1.00 97.88 93 ILE A C 1
ATOM 663 O O . ILE A 1 93 ? -15.081 -3.435 3.997 1.00 97.88 93 ILE A O 1
ATOM 667 N N . ARG A 1 94 ? -15.633 -1.464 3.054 1.00 98.06 94 ARG A N 1
ATOM 668 C CA . ARG A 1 94 ? -15.161 -1.823 1.721 1.00 98.06 94 ARG A CA 1
ATOM 669 C C . ARG A 1 94 ? -13.644 -1.757 1.682 1.00 98.06 94 ARG A C 1
ATOM 671 O O . ARG A 1 94 ? -13.055 -0.752 2.078 1.00 98.06 94 ARG A O 1
ATOM 678 N N . VAL A 1 95 ? -13.039 -2.804 1.142 1.00 98.25 95 VAL A N 1
ATOM 679 C CA . VAL A 1 95 ? -11.607 -2.904 0.881 1.00 98.25 95 VAL A CA 1
ATOM 680 C C . VAL A 1 95 ? -11.401 -2.989 -0.624 1.00 98.25 95 VAL A C 1
ATOM 682 O O . VAL A 1 95 ? -11.962 -3.862 -1.283 1.00 98.25 95 VAL A O 1
ATOM 685 N N . VAL A 1 96 ? -10.585 -2.095 -1.173 1.00 97.94 96 VAL A N 1
ATOM 686 C CA . VAL A 1 96 ? -10.186 -2.129 -2.582 1.00 97.94 96 VAL A CA 1
ATOM 687 C C . VAL A 1 96 ? -8.682 -2.305 -2.663 1.00 97.94 96 VAL A C 1
ATOM 689 O O . VAL A 1 96 ? -7.924 -1.535 -2.073 1.00 97.94 96 VAL A O 1
ATOM 692 N N . VAL A 1 97 ? -8.264 -3.325 -3.408 1.00 97.56 97 VAL A N 1
ATOM 693 C CA . VAL A 1 97 ? -6.861 -3.595 -3.716 1.00 97.56 97 VAL A CA 1
ATOM 694 C C . VAL A 1 97 ? -6.602 -3.208 -5.166 1.00 97.56 97 VAL A C 1
ATOM 696 O O . VAL A 1 97 ? -7.186 -3.784 -6.089 1.00 97.56 97 VAL A O 1
ATOM 699 N N . GLY A 1 98 ? -5.718 -2.233 -5.357 1.00 96.38 98 GLY A N 1
ATOM 700 C CA . GLY A 1 98 ? -5.370 -1.690 -6.661 1.00 96.38 98 GLY A CA 1
ATOM 701 C C . GLY A 1 98 ? -4.697 -2.712 -7.576 1.00 96.38 98 GLY A C 1
ATOM 702 O O . GLY A 1 98 ? -3.767 -3.418 -7.181 1.00 96.38 98 GLY A O 1
ATOM 703 N N . VAL A 1 99 ? -5.146 -2.770 -8.830 1.00 94.94 99 VAL A N 1
ATOM 704 C CA . VAL A 1 99 ? -4.487 -3.545 -9.892 1.00 94.94 99 VAL A CA 1
ATOM 705 C C . VAL A 1 99 ? -3.137 -2.929 -10.267 1.00 94.94 99 VAL A C 1
ATOM 707 O O . VAL A 1 99 ? -2.944 -1.719 -10.162 1.00 94.94 99 VAL A O 1
ATOM 710 N N . ALA A 1 100 ? -2.203 -3.750 -10.737 1.00 92.19 100 ALA A N 1
ATOM 711 C CA . ALA A 1 100 ? -0.991 -3.254 -11.377 1.00 92.19 100 ALA A CA 1
ATOM 712 C C . ALA A 1 100 ? -1.329 -2.537 -12.698 1.00 92.19 100 ALA A C 1
ATOM 714 O O . ALA A 1 100 ? -2.266 -2.922 -13.404 1.00 92.19 100 ALA A O 1
ATOM 715 N N . GLY A 1 101 ? -0.555 -1.511 -13.045 1.00 91.56 101 GLY A N 1
ATOM 716 C CA . GLY A 1 101 ? -0.606 -0.891 -14.362 1.00 91.56 101 GLY A CA 1
ATOM 717 C C . GLY A 1 101 ? -0.157 -1.868 -15.452 1.00 91.56 101 GLY A C 1
ATOM 718 O O . GLY A 1 101 ? 0.715 -2.711 -15.239 1.00 91.56 101 GLY A O 1
ATOM 719 N N . VAL A 1 102 ? -0.764 -1.761 -16.632 1.00 89.88 102 VAL A N 1
ATOM 720 C CA . VAL A 1 102 ? -0.521 -2.670 -17.758 1.00 89.88 102 VAL A CA 1
ATOM 721 C C . VAL A 1 102 ? 0.620 -2.144 -18.623 1.00 89.88 102 VAL A C 1
ATOM 723 O O . VAL A 1 102 ? 0.664 -0.957 -18.950 1.00 89.88 102 VAL A O 1
ATOM 726 N N . ASN A 1 103 ? 1.522 -3.039 -19.033 1.00 85.12 103 ASN A N 1
ATOM 727 C CA . ASN A 1 103 ? 2.547 -2.733 -20.028 1.00 85.12 103 ASN A CA 1
ATOM 728 C C . ASN A 1 103 ? 1.935 -2.807 -21.435 1.00 85.12 103 ASN A C 1
ATOM 730 O O . ASN A 1 103 ? 1.287 -3.796 -21.774 1.00 85.12 103 ASN A O 1
ATOM 734 N N . GLY A 1 104 ? 2.147 -1.803 -22.285 1.00 82.94 104 GLY A N 1
ATOM 735 C CA . GLY A 1 104 ? 1.488 -1.771 -23.597 1.00 82.94 104 GLY A CA 1
ATOM 736 C C . GLY A 1 104 ? 2.000 -0.689 -24.535 1.00 82.94 104 GLY A C 1
ATOM 737 O O . GLY A 1 104 ? 2.992 -0.044 -24.222 1.00 82.94 104 GLY A O 1
ATOM 738 N N . ALA A 1 105 ? 1.330 -0.519 -25.682 1.00 76.25 105 ALA A N 1
ATOM 739 C CA . ALA A 1 105 ? 1.588 0.531 -26.676 1.00 76.25 105 ALA A CA 1
ATOM 740 C C . ALA A 1 105 ? 1.165 1.940 -26.160 1.00 76.25 105 ALA A C 1
ATOM 742 O O . ALA A 1 105 ? 0.558 2.009 -25.083 1.00 76.25 105 ALA A O 1
ATOM 743 N N . PRO A 1 106 ? 1.413 3.080 -26.859 1.00 64.94 106 PRO A N 1
ATOM 744 C CA . PRO A 1 106 ? 0.939 4.377 -26.370 1.00 64.94 106 PRO A CA 1
ATOM 745 C C . PRO A 1 106 ? -0.583 4.348 -26.257 1.00 64.94 106 PRO A C 1
ATOM 747 O O . PRO A 1 106 ? -1.259 3.827 -27.141 1.00 64.94 106 PRO A O 1
ATOM 750 N N . GLY A 1 107 ? -1.119 4.885 -25.163 1.00 67.06 107 GLY A N 1
ATOM 751 C CA . GLY A 1 107 ? -2.558 4.852 -24.884 1.00 67.06 107 GLY A CA 1
ATOM 752 C C . GLY A 1 107 ? -3.079 3.525 -24.318 1.00 67.06 107 GLY A C 1
ATOM 753 O O . GLY A 1 107 ? -4.239 3.468 -23.926 1.00 67.06 107 GLY A O 1
ATOM 754 N N . VAL A 1 108 ? -2.238 2.486 -24.226 1.00 77.56 108 VAL A N 1
ATOM 755 C CA . VAL A 1 108 ? -2.559 1.205 -23.563 1.00 77.56 108 VAL A CA 1
ATOM 756 C C . VAL A 1 108 ? -1.899 1.105 -22.184 1.00 77.56 108 VAL A C 1
ATOM 758 O O . VAL A 1 108 ? -2.372 0.365 -21.327 1.00 77.56 108 VAL A O 1
ATOM 761 N N . VAL A 1 109 ? -0.823 1.862 -21.947 1.00 81.25 109 VAL A N 1
ATOM 762 C CA . VAL A 1 109 ? -0.172 1.924 -20.634 1.00 81.25 109 VAL A CA 1
ATOM 763 C C . VAL A 1 109 ? -1.106 2.577 -19.623 1.00 81.25 109 VAL A C 1
ATOM 765 O O . VAL A 1 109 ? -1.595 3.685 -19.851 1.00 81.25 109 VAL A O 1
ATOM 768 N N . THR A 1 110 ? -1.323 1.914 -18.490 1.00 89.75 110 THR A N 1
ATOM 769 C CA . THR A 1 110 ? -2.208 2.418 -17.437 1.00 89.75 110 THR A CA 1
ATOM 770 C C . THR A 1 110 ? -1.446 2.771 -16.164 1.00 89.75 110 THR A C 1
ATOM 772 O O . THR A 1 110 ? -0.442 2.151 -15.803 1.00 89.75 110 THR A O 1
ATOM 775 N N . LYS A 1 111 ? -1.956 3.790 -15.465 1.00 92.12 111 LYS A N 1
ATOM 776 C CA . LYS A 1 111 ? -1.655 4.037 -14.051 1.00 92.12 111 LYS A CA 1
ATOM 777 C C . LYS A 1 111 ? -2.023 2.785 -13.243 1.00 92.12 111 LYS A C 1
ATOM 779 O O . LYS A 1 111 ? -2.992 2.101 -13.581 1.00 92.12 111 LYS A O 1
ATOM 784 N N . GLY A 1 112 ? -1.290 2.520 -12.166 1.00 94.06 112 GLY A N 1
ATOM 785 C CA . GLY A 1 112 ? -1.721 1.542 -11.174 1.00 94.06 112 GLY A CA 1
ATOM 786 C C . GLY A 1 112 ? -3.053 1.932 -10.525 1.00 94.06 112 GLY A C 1
ATOM 787 O O . GLY A 1 112 ? -3.398 3.113 -10.417 1.00 94.06 112 GLY A O 1
ATOM 788 N N . GLY A 1 113 ? -3.811 0.932 -10.090 1.00 95.81 113 GLY A N 1
ATOM 789 C CA . GLY A 1 113 ? -5.038 1.128 -9.330 1.00 95.81 113 GLY A CA 1
ATOM 790 C C . GLY A 1 113 ? -4.752 1.633 -7.918 1.00 95.81 113 GLY A C 1
ATOM 791 O O . GLY A 1 113 ? -3.745 1.272 -7.303 1.00 95.81 113 GLY A O 1
ATOM 792 N N . ASP A 1 114 ? -5.661 2.450 -7.398 1.00 96.69 114 ASP A N 1
ATOM 793 C CA . ASP A 1 114 ? -5.612 2.913 -6.014 1.00 96.69 114 ASP A CA 1
ATOM 794 C C . ASP A 1 114 ? -6.021 1.769 -5.069 1.00 96.69 114 ASP A C 1
ATOM 796 O O . ASP A 1 114 ? -6.905 0.971 -5.393 1.00 96.69 114 ASP A O 1
ATOM 800 N N . SER A 1 115 ? -5.392 1.704 -3.896 1.00 97.69 115 SER A N 1
ATOM 801 C CA . SER A 1 115 ? -5.822 0.827 -2.803 1.00 97.69 115 SER A CA 1
ATOM 802 C C . SER A 1 115 ? -6.377 1.669 -1.671 1.00 97.69 115 SER A C 1
ATOM 804 O O . SER A 1 115 ? -5.741 2.635 -1.246 1.00 97.69 115 SER A O 1
ATOM 806 N N . PHE A 1 116 ? -7.541 1.301 -1.151 1.00 97.81 116 PHE A N 1
ATOM 807 C CA . PHE A 1 116 ? -8.175 2.059 -0.081 1.00 97.81 116 PHE A CA 1
ATOM 808 C C . PHE A 1 116 ? -9.106 1.203 0.768 1.00 97.81 116 PHE A C 1
ATOM 810 O O . PHE A 1 116 ? -9.566 0.134 0.360 1.00 97.81 116 PHE A O 1
ATOM 817 N N . ILE A 1 117 ? -9.420 1.727 1.951 1.00 97.81 117 ILE A N 1
ATOM 818 C CA . ILE A 1 117 ? -10.523 1.242 2.776 1.00 97.81 117 ILE A CA 1
ATOM 819 C C . ILE A 1 117 ? -11.547 2.350 2.988 1.00 97.81 117 ILE A C 1
ATOM 821 O O . ILE A 1 117 ? -11.188 3.516 3.171 1.00 97.81 117 ILE A O 1
ATOM 825 N N . SER A 1 118 ? -12.825 1.989 2.963 1.00 96.50 118 SER A N 1
ATOM 826 C CA . SER A 1 118 ? -13.926 2.945 3.000 1.00 96.50 118 SER A CA 1
ATOM 827 C C . SER A 1 118 ? -15.089 2.446 3.865 1.00 96.50 118 SER A C 1
ATOM 829 O O . SER A 1 118 ? -15.531 1.308 3.682 1.00 96.50 118 SER A O 1
ATOM 831 N N . PRO A 1 119 ? -15.619 3.275 4.785 1.00 93.44 119 PRO A N 1
ATOM 832 C CA . PRO A 1 119 ? -16.785 2.917 5.590 1.00 93.44 119 PRO A CA 1
ATOM 833 C C . PRO A 1 119 ? -18.111 2.980 4.824 1.00 93.44 119 PRO A C 1
ATOM 835 O O . PRO A 1 119 ? -19.103 2.443 5.304 1.00 93.44 119 PRO A O 1
ATOM 838 N N . ASP A 1 120 ? -18.148 3.662 3.680 1.00 89.56 120 ASP A N 1
ATOM 839 C CA . ASP A 1 120 ? -19.370 4.035 2.954 1.00 89.56 120 ASP A CA 1
ATOM 840 C C . ASP A 1 120 ? -19.370 3.533 1.501 1.00 89.56 120 ASP A C 1
ATOM 842 O O . ASP A 1 120 ? -20.089 4.037 0.640 1.00 89.56 120 ASP A O 1
ATOM 846 N N . GLY A 1 121 ? -18.559 2.514 1.215 1.00 82.81 121 GLY A N 1
ATOM 847 C CA . GLY A 1 121 ? -18.530 1.872 -0.095 1.00 82.81 121 GLY A CA 1
ATOM 848 C C . GLY A 1 121 ? -17.759 2.639 -1.174 1.00 82.81 121 GLY A C 1
ATOM 849 O O . GLY A 1 121 ? -17.853 2.262 -2.343 1.00 82.81 121 GLY A O 1
ATOM 850 N N . GLY A 1 122 ? -16.963 3.641 -0.804 1.00 81.81 122 GLY A N 1
ATOM 851 C CA . GLY A 1 122 ? -16.003 4.323 -1.675 1.00 81.81 122 GLY A CA 1
ATOM 852 C C . GLY A 1 122 ? -16.235 5.824 -1.834 1.00 81.81 122 GLY A C 1
ATOM 853 O O . GLY A 1 122 ? -15.534 6.444 -2.627 1.00 81.81 122 GLY A O 1
ATOM 854 N N . VAL A 1 123 ? -17.193 6.413 -1.110 1.00 82.06 123 VAL A N 1
ATOM 855 C CA . VAL A 1 123 ? -17.449 7.863 -1.153 1.00 82.06 123 VAL A CA 1
ATOM 856 C C . VAL A 1 123 ? -16.392 8.604 -0.338 1.00 82.06 123 VAL A C 1
ATOM 858 O O . VAL A 1 123 ? -15.858 9.619 -0.783 1.00 82.06 123 VAL A O 1
ATOM 861 N N . THR A 1 124 ? -16.038 8.064 0.827 1.00 88.81 124 THR A N 1
ATOM 862 C CA . THR A 1 124 ? -14.930 8.529 1.659 1.00 88.81 124 THR A CA 1
ATOM 863 C C . THR A 1 124 ? -13.943 7.396 1.905 1.00 88.81 124 THR A C 1
ATOM 865 O O . THR A 1 124 ? -14.319 6.239 2.098 1.00 88.81 124 THR A O 1
ATOM 868 N N . ALA A 1 125 ? -12.651 7.715 1.895 1.00 90.19 125 ALA A N 1
ATOM 869 C CA . ALA A 1 125 ? -11.606 6.765 2.249 1.00 90.19 125 ALA A CA 1
ATOM 870 C C . ALA A 1 125 ? -11.123 7.047 3.674 1.00 90.19 125 ALA A C 1
ATO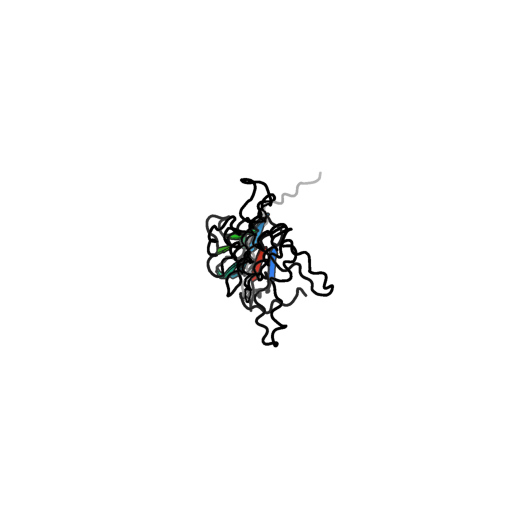M 872 O O . ALA A 1 125 ? -10.696 8.162 3.975 1.00 90.19 125 ALA A O 1
ATOM 873 N N . TYR A 1 126 ? -11.133 6.028 4.537 1.00 92.88 126 TYR A N 1
ATOM 874 C CA . TYR A 1 126 ? -10.402 6.101 5.805 1.00 92.88 126 TYR A CA 1
ATOM 875 C C . TYR A 1 126 ? -8.895 6.140 5.563 1.00 92.88 126 TYR A C 1
ATOM 877 O O . TYR A 1 126 ? -8.179 6.870 6.241 1.00 92.88 126 TYR A O 1
ATOM 885 N N . VAL A 1 127 ? -8.421 5.351 4.597 1.00 96.12 127 VAL A N 1
ATOM 886 C CA . VAL A 1 127 ? -7.033 5.326 4.131 1.00 96.12 127 VAL A CA 1
ATOM 887 C C . VAL A 1 127 ? -7.061 5.171 2.622 1.00 96.12 127 VAL A C 1
ATOM 889 O O . VAL A 1 127 ? -7.778 4.306 2.122 1.00 96.12 127 VAL A O 1
ATOM 892 N N . ASN A 1 128 ? -6.283 5.986 1.916 1.00 96.25 128 ASN A N 1
ATOM 893 C CA . ASN A 1 128 ? -6.121 5.924 0.470 1.00 96.25 128 ASN A CA 1
ATOM 894 C C . ASN A 1 128 ? -4.637 5.918 0.106 1.00 96.25 128 ASN A C 1
ATOM 896 O O . ASN A 1 128 ? -3.869 6.777 0.545 1.00 96.25 128 ASN A O 1
ATOM 900 N N . ALA A 1 129 ? -4.260 4.968 -0.737 1.00 96.44 129 ALA A N 1
ATOM 901 C CA . ALA A 1 129 ? -2.942 4.836 -1.318 1.00 96.44 129 ALA A CA 1
ATOM 902 C C . ALA A 1 129 ? -3.073 4.858 -2.847 1.00 96.44 129 ALA A C 1
ATOM 904 O O . ALA A 1 129 ? -3.389 3.829 -3.453 1.00 96.44 129 ALA A O 1
ATOM 905 N N . PRO A 1 130 ? -2.846 6.025 -3.478 1.00 96.19 130 PRO A N 1
ATOM 906 C CA . PRO A 1 130 ? -2.925 6.145 -4.923 1.00 96.19 130 PRO A CA 1
ATOM 907 C C . PRO A 1 130 ? -1.966 5.199 -5.646 1.00 96.19 130 PRO A C 1
ATOM 909 O O . PRO A 1 130 ? -0.840 4.979 -5.196 1.00 96.19 130 PRO A O 1
ATOM 912 N N . GLY A 1 131 ? -2.391 4.670 -6.788 1.00 94.69 131 GLY A N 1
ATOM 913 C CA . GLY A 1 131 ? -1.520 3.909 -7.670 1.00 94.69 131 GLY A CA 1
ATOM 914 C C . GLY A 1 131 ? -0.460 4.781 -8.346 1.00 94.69 131 GLY A C 1
ATOM 915 O O . GLY A 1 131 ? -0.594 6.003 -8.454 1.00 94.69 131 GLY A O 1
ATOM 916 N N . GLY A 1 132 ? 0.607 4.137 -8.805 1.00 92.31 132 GLY A N 1
ATOM 917 C CA . GLY A 1 132 ? 1.746 4.773 -9.441 1.00 92.31 132 GLY A CA 1
ATOM 918 C C . GLY A 1 132 ? 1.385 5.327 -10.808 1.00 92.31 132 GLY A C 1
ATOM 919 O O . GLY A 1 132 ? 0.747 4.656 -11.626 1.00 92.31 132 GLY A O 1
ATOM 920 N N . ASN A 1 133 ? 1.790 6.569 -11.051 1.00 89.75 133 ASN A N 1
ATOM 921 C CA . ASN A 1 133 ? 1.557 7.240 -12.319 1.00 89.75 133 ASN A CA 1
ATOM 922 C C . ASN A 1 133 ? 2.451 6.721 -13.441 1.00 89.75 133 ASN A C 1
ATOM 924 O O . ASN A 1 133 ? 3.453 6.041 -13.231 1.00 89.75 133 ASN A O 1
ATOM 928 N N . ILE A 1 134 ? 2.065 7.081 -14.658 1.00 81.81 134 ILE A N 1
ATOM 929 C CA . ILE A 1 134 ? 2.864 6.897 -15.865 1.00 81.81 134 ILE A CA 1
ATOM 930 C C . ILE A 1 134 ? 3.530 8.235 -16.230 1.00 81.81 134 ILE A C 1
ATOM 932 O O . ILE A 1 134 ? 2.996 9.297 -15.913 1.00 81.81 134 ILE A O 1
ATOM 936 N N . LEU A 1 135 ? 4.657 8.191 -16.945 1.00 70.06 135 LEU A N 1
ATOM 937 C CA . LEU A 1 135 ? 5.159 9.310 -17.763 1.00 70.06 135 LEU A CA 1
ATOM 938 C C . LEU A 1 135 ? 5.378 10.660 -17.038 1.00 70.06 135 LEU A C 1
ATOM 940 O O . LEU A 1 135 ? 4.746 11.652 -17.383 1.00 70.06 135 LEU A O 1
ATOM 944 N N . ASN A 1 136 ? 6.316 10.749 -16.092 1.00 65.88 136 ASN A N 1
ATOM 945 C CA . ASN A 1 136 ? 6.704 11.987 -15.383 1.00 65.88 136 ASN A CA 1
ATOM 946 C C . ASN A 1 136 ? 5.571 12.700 -14.617 1.00 65.88 136 ASN A C 1
ATOM 948 O O . ASN A 1 136 ? 5.810 13.763 -14.040 1.00 65.88 136 ASN A O 1
ATOM 952 N N . ASN A 1 137 ? 4.357 12.147 -14.578 1.00 74.12 137 ASN A N 1
ATOM 953 C CA . ASN A 1 137 ? 3.280 12.717 -13.786 1.00 74.12 137 ASN A CA 1
ATOM 954 C C . ASN A 1 137 ? 3.598 12.546 -12.300 1.00 74.12 137 ASN A C 1
ATOM 956 O O . ASN A 1 137 ? 3.891 11.444 -11.832 1.00 74.12 137 ASN A O 1
ATOM 960 N N . ALA A 1 138 ? 3.502 13.643 -11.550 1.00 74.19 138 ALA A N 1
ATOM 961 C CA . ALA A 1 138 ? 3.712 13.629 -10.110 1.00 74.19 138 ALA A CA 1
ATOM 962 C C . ALA A 1 138 ? 2.731 12.662 -9.438 1.00 74.19 138 ALA A C 1
ATOM 964 O O . ALA A 1 138 ? 1.529 12.715 -9.699 1.00 74.19 138 ALA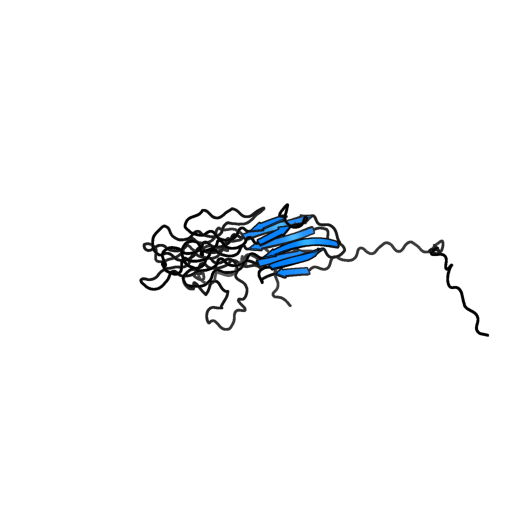 A O 1
ATOM 965 N N . ASN A 1 139 ? 3.237 11.773 -8.584 1.00 79.81 139 ASN A N 1
ATOM 966 C CA . ASN A 1 139 ? 2.398 10.855 -7.820 1.00 79.81 139 ASN A CA 1
ATOM 967 C C . ASN A 1 139 ? 1.498 11.623 -6.843 1.00 79.81 139 ASN A C 1
ATOM 969 O O . ASN A 1 139 ? 1.898 12.632 -6.260 1.00 79.81 139 ASN A O 1
ATOM 973 N N . ILE A 1 140 ? 0.272 11.130 -6.671 1.00 85.38 140 ILE A N 1
ATOM 974 C CA . ILE A 1 140 ? -0.709 11.725 -5.760 1.00 85.38 140 ILE A CA 1
ATOM 975 C C . ILE A 1 140 ? -0.378 11.288 -4.330 1.00 85.38 140 ILE A C 1
ATOM 977 O O . ILE A 1 140 ? -0.135 10.103 -4.075 1.00 85.38 140 ILE A O 1
ATOM 981 N N . ALA A 1 141 ? -0.377 12.250 -3.403 1.00 87.62 141 ALA A N 1
ATOM 982 C CA . ALA A 1 141 ? -0.132 12.003 -1.987 1.00 87.62 141 ALA A CA 1
ATOM 983 C C . ALA A 1 141 ? -1.182 11.047 -1.389 1.00 87.62 141 ALA A C 1
ATOM 985 O O . ALA A 1 141 ? -2.377 11.219 -1.644 1.00 87.62 141 ALA A O 1
ATOM 986 N N . PRO A 1 142 ? -0.762 10.044 -0.599 1.00 88.94 142 PRO A N 1
ATOM 987 C CA . PRO A 1 142 ? -1.687 9.201 0.144 1.00 88.94 142 PRO A CA 1
ATOM 988 C C . PRO A 1 142 ? -2.316 9.965 1.312 1.00 88.94 142 PRO A C 1
ATOM 990 O O . PRO A 1 142 ? -1.777 10.967 1.786 1.00 88.94 142 PRO A O 1
ATOM 993 N N . THR A 1 143 ? -3.440 9.456 1.809 1.00 89.19 143 THR A N 1
ATOM 994 C CA . THR A 1 143 ? -4.142 10.009 2.973 1.00 89.19 143 THR A CA 1
ATOM 995 C C . THR A 1 143 ? -4.477 8.903 3.978 1.00 89.19 143 THR A C 1
ATOM 997 O O . THR A 1 143 ? -4.767 7.779 3.564 1.00 89.19 143 THR A O 1
ATOM 1000 N N . PRO A 1 144 ? -4.518 9.190 5.291 1.00 90.88 144 PRO A N 1
ATOM 1001 C CA . PRO A 1 144 ? -4.136 10.450 5.933 1.00 90.88 144 PRO A CA 1
ATOM 1002 C C . PRO A 1 144 ? -2.626 10.569 6.197 1.00 90.88 144 PRO A C 1
ATOM 1004 O O . PRO A 1 144 ? -2.119 11.683 6.235 1.00 90.88 144 PRO A O 1
ATOM 1007 N N . ASN A 1 145 ? -1.907 9.452 6.351 1.00 89.88 145 ASN A N 1
ATOM 1008 C CA . ASN A 1 145 ? -0.451 9.423 6.535 1.00 89.88 145 ASN A CA 1
ATOM 1009 C C . ASN A 1 145 ? 0.209 8.527 5.488 1.00 89.88 145 ASN A C 1
ATOM 1011 O O . ASN A 1 145 ? -0.456 7.670 4.912 1.00 89.88 145 ASN A O 1
ATOM 1015 N N . GLY A 1 146 ? 1.525 8.664 5.327 1.00 89.31 146 GLY A N 1
ATOM 1016 C CA . GLY A 1 146 ? 2.350 7.835 4.451 1.00 89.31 146 GLY A CA 1
ATOM 1017 C C . GLY A 1 146 ? 3.061 8.659 3.383 1.00 89.31 146 GLY A C 1
ATOM 1018 O O . GLY A 1 146 ? 3.181 9.876 3.520 1.00 89.31 146 GLY A O 1
ATOM 1019 N N . ASN A 1 147 ? 3.560 8.003 2.335 1.00 92.50 147 ASN A N 1
ATOM 1020 C CA . ASN A 1 147 ? 4.372 8.663 1.316 1.00 92.50 147 ASN A CA 1
ATOM 1021 C C . ASN A 1 147 ? 4.007 8.241 -0.106 1.00 92.50 147 ASN A C 1
ATOM 1023 O O . ASN A 1 147 ? 3.522 7.136 -0.361 1.00 92.50 147 ASN A O 1
ATOM 1027 N N . VAL A 1 148 ? 4.282 9.144 -1.046 1.00 92.38 148 VAL A N 1
ATOM 1028 C CA . VAL A 1 148 ? 4.159 8.871 -2.477 1.00 92.38 148 VAL A CA 1
ATOM 1029 C C . VAL A 1 148 ? 5.190 7.849 -2.937 1.00 92.38 148 VAL A C 1
ATOM 1031 O O . VAL A 1 148 ? 6.307 7.799 -2.411 1.00 92.38 148 VAL A O 1
ATOM 1034 N N . GLY A 1 149 ? 4.834 7.067 -3.954 1.00 88.00 149 GLY A N 1
ATOM 1035 C CA . GLY A 1 149 ? 5.826 6.311 -4.705 1.00 88.00 149 GLY A CA 1
ATOM 1036 C C . GLY A 1 149 ? 6.804 7.222 -5.445 1.00 88.00 149 GLY A C 1
ATOM 1037 O O . GLY A 1 149 ? 6.567 8.417 -5.646 1.00 88.00 149 GLY A O 1
ATOM 1038 N N . GLY A 1 150 ? 7.920 6.645 -5.858 1.00 86.00 150 GLY A N 1
ATOM 1039 C CA . GLY A 1 150 ? 8.921 7.271 -6.694 1.00 86.00 150 GLY A CA 1
ATOM 1040 C C . GLY A 1 150 ? 8.403 7.470 -8.110 1.00 86.00 150 GLY A C 1
ATOM 1041 O O . GLY A 1 150 ? 7.640 6.661 -8.645 1.00 86.00 150 GLY A O 1
ATOM 1042 N N . ALA A 1 151 ? 8.832 8.567 -8.722 1.00 84.69 151 ALA A N 1
ATOM 1043 C CA . ALA A 1 151 ? 8.607 8.816 -10.136 1.00 84.69 151 ALA A CA 1
ATOM 1044 C C . ALA A 1 151 ? 9.555 7.969 -11.004 1.00 84.69 151 ALA A C 1
ATOM 1046 O O . ALA A 1 151 ? 10.596 7.482 -10.546 1.00 84.69 151 ALA A O 1
ATOM 1047 N N . ASN A 1 152 ? 9.212 7.841 -12.282 1.00 76.19 152 ASN A N 1
ATOM 1048 C CA . ASN A 1 152 ? 10.137 7.386 -13.312 1.00 76.19 152 ASN A CA 1
ATOM 1049 C C . ASN A 1 152 ? 11.287 8.398 -13.509 1.00 76.19 152 ASN A C 1
ATOM 1051 O O . ASN A 1 152 ? 11.215 9.565 -13.106 1.00 76.19 152 ASN A O 1
ATOM 1055 N N . ALA A 1 153 ? 12.371 7.952 -14.139 1.00 70.38 153 ALA A N 1
ATOM 1056 C CA . ALA A 1 153 ? 13.467 8.840 -14.502 1.00 70.38 153 ALA A CA 1
ATOM 1057 C C . ALA A 1 153 ? 13.076 9.785 -15.650 1.00 70.38 153 ALA A C 1
ATOM 1059 O O . ALA A 1 153 ? 12.296 9.428 -16.534 1.00 70.38 153 ALA A O 1
ATOM 1060 N N . SER A 1 154 ? 13.622 11.002 -15.651 1.00 61.28 154 SER A N 1
ATOM 1061 C CA . SER A 1 154 ? 13.250 12.049 -16.603 1.00 61.28 154 SER A CA 1
ATOM 1062 C C . SER A 1 154 ? 13.717 11.723 -18.025 1.00 61.28 154 SER A C 1
ATOM 1064 O O . SER A 1 154 ? 14.907 11.727 -18.322 1.00 61.28 154 SER A O 1
ATOM 1066 N N . THR A 1 155 ? 12.750 11.545 -18.925 1.00 60.34 155 THR A N 1
ATOM 1067 C CA . THR A 1 155 ? 12.825 11.646 -20.402 1.00 60.34 155 THR A CA 1
ATOM 1068 C C . THR A 1 155 ? 13.714 10.674 -21.188 1.00 60.34 155 THR A C 1
ATOM 1070 O O . THR A 1 155 ? 13.454 10.509 -22.377 1.00 60.34 155 THR A O 1
ATOM 1073 N N . GLN A 1 156 ? 14.713 10.014 -20.596 1.00 63.38 156 GLN A N 1
ATOM 1074 C CA . GLN A 1 156 ? 15.606 9.100 -21.322 1.00 63.38 156 GLN A CA 1
ATOM 1075 C C . GLN A 1 156 ? 15.957 7.883 -20.453 1.00 63.38 156 GLN A C 1
ATOM 1077 O O . GLN A 1 156 ? 16.732 7.990 -19.512 1.00 63.38 156 GLN A O 1
ATOM 1082 N N . GLY A 1 157 ? 15.361 6.729 -20.765 1.00 62.44 157 GLY A N 1
ATOM 1083 C CA . GLY A 1 157 ? 15.864 5.392 -20.399 1.00 62.44 157 GLY A CA 1
ATOM 1084 C C . GLY A 1 157 ? 16.145 5.090 -18.948 1.00 62.44 157 GLY A C 1
ATOM 1085 O O . GLY A 1 157 ? 17.233 4.613 -18.648 1.00 62.44 157 GLY A O 1
ATOM 1086 N N . GLY A 1 158 ? 15.159 5.288 -18.078 1.00 71.12 158 GLY A N 1
ATOM 1087 C CA . GLY A 1 158 ? 15.316 4.949 -16.673 1.00 71.12 158 GLY A CA 1
ATOM 1088 C C . GLY A 1 158 ? 14.516 3.766 -16.173 1.00 71.12 158 GLY A C 1
ATOM 1089 O O . GLY A 1 158 ? 13.638 3.259 -16.860 1.00 71.12 158 GLY A O 1
ATOM 1090 N N . GLY A 1 159 ? 14.814 3.332 -14.950 1.00 76.69 159 GLY A N 1
ATOM 1091 C CA . GLY A 1 159 ? 14.021 2.313 -14.265 1.00 76.69 159 GLY A CA 1
ATOM 1092 C C . GLY A 1 159 ? 12.673 2.833 -13.759 1.00 76.69 159 GLY A C 1
ATOM 1093 O O . GLY A 1 159 ? 12.400 4.037 -13.767 1.00 76.69 159 GLY A O 1
ATOM 1094 N N . GLY A 1 160 ? 11.803 1.916 -13.341 1.00 81.94 160 GLY A N 1
ATOM 1095 C CA . GLY A 1 160 ? 10.547 2.227 -12.662 1.00 81.94 160 GLY A CA 1
ATOM 1096 C C . GLY A 1 160 ? 10.787 2.838 -11.282 1.00 81.94 160 GLY A C 1
ATOM 1097 O O . GLY A 1 160 ? 11.817 2.597 -10.648 1.00 81.94 160 GLY A O 1
ATOM 1098 N N . GLY A 1 161 ? 9.846 3.654 -10.817 1.00 85.19 161 GLY A N 1
ATOM 1099 C CA . GLY A 1 161 ? 9.896 4.230 -9.474 1.00 85.19 161 GLY A CA 1
ATOM 1100 C C . GLY A 1 161 ? 9.503 3.210 -8.404 1.00 85.19 161 GLY A C 1
ATOM 1101 O O . GLY A 1 161 ? 8.636 2.367 -8.632 1.00 85.19 161 GLY A O 1
ATOM 1102 N N . GLY A 1 162 ? 10.136 3.268 -7.236 1.00 86.88 162 GLY A N 1
ATOM 1103 C CA . GLY A 1 162 ? 9.800 2.387 -6.119 1.00 86.88 162 GLY A CA 1
ATOM 1104 C C . GLY A 1 162 ? 8.547 2.832 -5.366 1.00 86.88 162 GLY A C 1
ATOM 1105 O O . GLY A 1 162 ? 8.156 3.989 -5.450 1.00 86.88 162 GLY A O 1
ATOM 1106 N N . ALA A 1 163 ? 7.888 1.943 -4.633 1.00 88.81 163 ALA A N 1
ATOM 1107 C CA . ALA A 1 163 ? 6.694 2.286 -3.861 1.00 88.81 163 ALA A CA 1
ATOM 1108 C C . ALA A 1 163 ? 6.995 3.221 -2.670 1.00 88.81 163 ALA A C 1
ATOM 1110 O O . ALA A 1 163 ? 8.115 3.266 -2.161 1.00 88.81 163 ALA A O 1
ATOM 1111 N N . GLY A 1 164 ? 5.990 3.971 -2.212 1.00 89.19 164 GLY A N 1
ATOM 1112 C CA . GLY A 1 164 ? 6.110 4.869 -1.060 1.00 89.19 164 GLY A CA 1
ATOM 1113 C C . GLY A 1 164 ? 6.299 4.110 0.253 1.00 89.19 164 GLY A C 1
ATOM 1114 O O . GLY A 1 164 ? 5.681 3.071 0.458 1.00 89.19 164 GLY A O 1
ATOM 1115 N N . GLY A 1 165 ? 7.152 4.604 1.145 1.00 87.56 165 GLY A N 1
ATOM 1116 C CA . GLY A 1 165 ? 7.410 4.007 2.455 1.00 87.56 165 GLY A CA 1
ATOM 1117 C C . GLY A 1 165 ? 6.543 4.585 3.573 1.00 87.56 165 GLY A C 1
ATOM 1118 O O . GLY A 1 165 ? 5.741 5.504 3.380 1.00 87.56 165 GLY A O 1
ATOM 1119 N N . TYR A 1 166 ? 6.734 4.074 4.787 1.00 86.94 166 TYR A N 1
ATOM 1120 C CA . TYR A 1 166 ? 6.063 4.589 5.981 1.00 86.94 166 TYR A CA 1
ATOM 1121 C C . TYR A 1 166 ? 6.598 5.958 6.431 1.00 86.94 166 TYR A C 1
ATOM 1123 O O . TYR A 1 166 ? 5.838 6.763 6.968 1.00 86.94 166 TYR A O 1
ATOM 1131 N N . THR A 1 167 ? 7.886 6.216 6.209 1.00 85.44 167 THR A N 1
ATOM 1132 C CA . THR A 1 167 ? 8.633 7.395 6.673 1.00 85.44 167 THR A CA 1
ATOM 1133 C C . THR A 1 167 ? 9.382 8.104 5.548 1.00 85.44 167 THR A C 1
ATOM 1135 O O . THR A 1 167 ? 9.796 9.246 5.729 1.00 85.44 167 THR A O 1
ATOM 1138 N N . SER A 1 168 ? 9.529 7.474 4.379 1.00 86.12 168 SER A N 1
ATOM 1139 C CA . SER A 1 168 ? 10.185 8.072 3.220 1.00 86.12 168 SER A CA 1
ATOM 1140 C C . SER A 1 168 ? 9.420 7.842 1.916 1.00 86.12 168 SER A C 1
ATOM 1142 O O . SER A 1 168 ? 8.655 6.891 1.770 1.00 86.12 168 SER A O 1
ATOM 1144 N N . GLN A 1 169 ? 9.615 8.738 0.947 1.00 88.06 169 GLN A N 1
ATOM 1145 C CA . GLN A 1 169 ? 9.104 8.560 -0.413 1.00 88.06 169 GLN A CA 1
ATOM 1146 C C . GLN A 1 169 ? 9.746 7.349 -1.090 1.00 88.06 169 GLN A C 1
ATOM 1148 O O . GLN A 1 169 ? 10.835 6.907 -0.712 1.00 88.06 169 GLN A O 1
ATOM 1153 N N . GLY A 1 170 ? 9.069 6.830 -2.110 1.00 85.25 170 GLY A N 1
ATOM 1154 C CA . GLY A 1 170 ? 9.655 5.831 -2.987 1.00 85.25 170 GLY A CA 1
ATOM 1155 C C . GLY A 1 170 ? 10.821 6.408 -3.789 1.00 85.25 170 GLY A C 1
ATOM 1156 O O . GLY A 1 170 ? 10.829 7.574 -4.187 1.00 85.25 170 GLY A O 1
ATOM 1157 N N . GLY A 1 171 ? 11.824 5.577 -4.025 1.00 84.62 171 GLY A N 1
ATOM 1158 C CA . GLY A 1 171 ? 13.007 5.915 -4.793 1.00 84.62 171 GLY A CA 1
ATOM 1159 C C . GLY A 1 171 ? 12.673 6.211 -6.251 1.00 84.62 171 GLY A C 1
ATOM 1160 O O . GLY A 1 171 ? 11.955 5.453 -6.904 1.00 84.62 171 GLY A O 1
ATOM 1161 N N . LYS A 1 172 ? 13.216 7.309 -6.780 1.00 85.44 172 LYS A N 1
ATOM 1162 C CA . LYS A 1 172 ? 13.114 7.636 -8.207 1.00 85.44 172 LYS A CA 1
ATOM 1163 C C . LYS A 1 172 ? 13.898 6.611 -9.031 1.00 85.44 172 LYS A C 1
ATOM 1165 O O . LYS A 1 172 ? 15.018 6.257 -8.651 1.00 85.44 172 LYS A O 1
ATOM 1170 N N . GLY A 1 173 ? 13.331 6.178 -10.158 1.00 81.56 173 GLY A N 1
ATOM 1171 C CA . GLY A 1 173 ? 14.057 5.384 -11.154 1.00 81.56 173 GLY A CA 1
ATOM 1172 C C . GLY A 1 173 ? 15.355 6.073 -11.592 1.00 81.56 173 GLY A C 1
ATOM 1173 O O . GLY A 1 173 ? 15.376 7.298 -11.738 1.00 81.56 173 GLY A O 1
ATOM 1174 N N . GLY A 1 174 ? 16.435 5.308 -11.774 1.00 75.00 174 GLY A N 1
ATOM 1175 C CA . GLY A 1 174 ? 17.722 5.837 -12.249 1.00 75.00 174 GLY A CA 1
ATOM 1176 C C . GLY A 1 174 ? 17.604 6.345 -13.683 1.00 75.00 174 GLY A C 1
ATOM 1177 O O . GLY A 1 174 ? 16.846 5.758 -14.448 1.00 75.00 174 GLY A O 1
ATOM 1178 N N . ASP A 1 175 ? 18.296 7.428 -14.041 1.00 74.62 175 ASP A N 1
ATOM 1179 C CA . ASP A 1 175 ? 18.345 7.945 -15.420 1.00 74.62 175 ASP A CA 1
ATOM 1180 C C . ASP A 1 175 ? 19.598 7.454 -16.170 1.00 74.62 175 ASP A C 1
ATOM 1182 O O . ASP A 1 175 ? 20.486 6.830 -15.595 1.00 74.62 175 ASP A O 1
ATOM 1186 N N . THR A 1 176 ? 19.708 7.761 -17.466 1.00 67.50 176 THR A N 1
ATOM 1187 C CA . THR A 1 176 ? 20.877 7.401 -18.295 1.00 67.50 176 THR A CA 1
ATOM 1188 C C . THR A 1 176 ? 22.211 7.988 -17.817 1.00 67.50 176 THR A C 1
ATOM 1190 O O . THR A 1 176 ? 23.259 7.580 -18.312 1.00 67.50 176 THR A O 1
ATOM 1193 N N . SER A 1 177 ? 22.202 8.962 -16.901 1.00 61.16 177 SER A N 1
ATOM 1194 C CA . SER A 1 177 ? 23.405 9.594 -16.340 1.00 61.16 177 SER A CA 1
ATOM 1195 C C . SER A 1 177 ? 23.758 9.088 -14.936 1.00 61.16 177 SER A C 1
ATOM 1197 O O . SER A 1 177 ? 24.908 9.183 -14.509 1.00 61.16 177 SER A O 1
ATOM 1199 N N . THR A 1 178 ? 22.785 8.505 -14.236 1.00 61.41 178 THR A N 1
ATOM 1200 C CA . THR A 1 178 ? 22.883 7.998 -12.871 1.00 61.41 178 THR A CA 1
ATOM 1201 C C . THR A 1 178 ? 22.534 6.515 -12.869 1.00 61.41 178 THR A C 1
ATOM 1203 O O . THR A 1 178 ? 21.389 6.096 -12.753 1.00 61.41 178 THR A O 1
ATOM 1206 N N . TRP A 1 179 ? 23.581 5.696 -12.955 1.00 60.06 179 TRP A N 1
ATOM 1207 C CA . TRP A 1 179 ? 23.556 4.226 -12.967 1.00 60.06 179 TRP A CA 1
ATOM 1208 C C . TRP A 1 179 ? 22.982 3.569 -11.697 1.00 60.06 179 TRP A C 1
ATOM 1210 O O . TRP A 1 179 ? 23.103 2.358 -11.495 1.00 60.06 179 TRP A O 1
ATOM 1220 N N . VAL A 1 180 ? 22.387 4.353 -10.803 1.00 58.50 180 VAL A N 1
ATOM 1221 C CA . VAL A 1 180 ? 21.809 3.909 -9.541 1.00 58.50 180 VAL A CA 1
ATOM 1222 C C . VAL A 1 180 ? 20.461 4.595 -9.348 1.00 58.50 180 VAL A C 1
ATOM 1224 O O . VAL A 1 180 ? 20.371 5.820 -9.311 1.00 58.50 180 VAL A O 1
ATOM 1227 N N . GLY A 1 181 ? 19.399 3.798 -9.214 1.00 57.25 181 GLY A N 1
ATOM 1228 C CA . GLY A 1 181 ? 18.130 4.305 -8.702 1.00 57.25 181 GLY A CA 1
ATOM 1229 C C . GLY A 1 181 ? 18.322 4.832 -7.282 1.00 57.25 181 GLY A C 1
ATOM 1230 O O . GLY A 1 181 ? 19.111 4.279 -6.507 1.00 57.25 181 GLY A O 1
ATOM 1231 N N . LEU A 1 182 ? 17.617 5.909 -6.931 1.00 66.44 182 LEU A N 1
ATOM 1232 C CA . LEU A 1 182 ? 17.702 6.449 -5.577 1.00 66.44 182 LEU A CA 1
ATOM 1233 C C . LEU A 1 182 ? 17.094 5.437 -4.602 1.00 66.44 182 LEU A C 1
ATOM 1235 O O . LEU A 1 182 ? 16.007 4.902 -4.835 1.00 66.44 182 LEU A O 1
ATOM 1239 N N . THR A 1 183 ? 17.808 5.150 -3.517 1.00 64.88 183 THR A N 1
ATOM 1240 C CA . THR A 1 183 ? 17.319 4.269 -2.457 1.00 64.88 183 THR A CA 1
ATOM 1241 C C . THR A 1 183 ? 16.387 5.026 -1.525 1.00 64.88 183 THR A C 1
ATOM 1243 O O . THR A 1 183 ? 16.617 6.190 -1.202 1.00 64.88 183 THR A O 1
ATOM 1246 N N . SER A 1 184 ? 15.369 4.321 -1.058 1.00 65.75 184 SER A N 1
ATOM 1247 C CA . SER A 1 184 ? 14.459 4.749 -0.005 1.00 65.75 184 SER A CA 1
ATOM 1248 C C . SER A 1 184 ? 14.764 3.937 1.261 1.00 65.75 184 SER A C 1
ATOM 1250 O O . SER A 1 184 ? 15.238 2.804 1.157 1.00 65.75 184 SER A O 1
ATOM 1252 N N . LEU A 1 185 ? 14.582 4.527 2.448 1.00 67.75 185 LEU A N 1
ATOM 1253 C CA . LEU A 1 185 ? 14.922 3.873 3.722 1.00 67.75 185 LEU A CA 1
ATOM 1254 C C . LEU A 1 185 ? 13.931 2.742 4.039 1.00 67.75 185 LEU A C 1
ATOM 1256 O O . LEU A 1 185 ? 14.319 1.688 4.537 1.00 67.75 185 LEU A O 1
ATOM 1260 N N . ASP A 1 186 ? 12.651 2.977 3.752 1.00 69.38 186 ASP A N 1
ATOM 1261 C CA . ASP A 1 186 ? 11.546 2.060 4.049 1.00 69.38 186 ASP A CA 1
ATOM 1262 C C . ASP A 1 186 ? 10.482 1.967 2.943 1.00 69.38 186 ASP A C 1
ATOM 1264 O O . ASP A 1 186 ? 9.517 1.213 3.078 1.00 69.38 186 ASP A O 1
ATOM 1268 N N . GLY A 1 187 ? 10.654 2.718 1.857 1.00 71.62 187 GLY A N 1
ATOM 1269 C CA . GLY A 1 187 ? 9.955 2.526 0.594 1.00 71.62 187 GLY A CA 1
ATOM 1270 C C . GLY A 1 187 ? 10.789 1.713 -0.393 1.00 71.62 187 GLY A C 1
ATOM 1271 O O . GLY A 1 187 ? 11.952 1.367 -0.160 1.00 71.62 187 GLY A O 1
ATOM 1272 N N . GLY A 1 188 ? 10.183 1.418 -1.536 1.00 77.50 188 GLY A N 1
ATOM 1273 C CA . GLY A 1 188 ? 10.880 0.787 -2.641 1.00 77.50 188 GLY A CA 1
ATOM 1274 C C . GLY A 1 188 ? 11.918 1.727 -3.242 1.00 77.50 188 GLY A C 1
ATOM 1275 O O . GLY A 1 188 ? 11.689 2.925 -3.362 1.00 77.50 188 GLY A O 1
ATOM 1276 N N . SER A 1 189 ? 13.061 1.209 -3.662 1.00 78.94 189 SER A N 1
ATOM 1277 C CA . SER A 1 189 ? 14.027 1.945 -4.488 1.00 78.94 189 SER A CA 1
ATOM 1278 C C . SER A 1 189 ? 13.548 2.094 -5.929 1.00 78.94 189 SER A C 1
ATOM 1280 O O . SER A 1 189 ? 12.774 1.274 -6.422 1.00 78.94 189 SER A O 1
ATOM 1282 N N . GLY A 1 190 ? 14.101 3.061 -6.655 1.00 77.06 190 GLY A N 1
ATOM 1283 C CA . GLY A 1 190 ? 13.972 3.061 -8.108 1.00 77.06 190 GLY A CA 1
ATOM 1284 C C . GLY A 1 190 ? 14.771 1.929 -8.749 1.00 77.06 190 GLY A C 1
ATOM 1285 O O . GLY A 1 190 ? 15.820 1.529 -8.237 1.00 77.06 190 GLY A O 1
ATOM 1286 N N . GLY A 1 191 ? 14.297 1.431 -9.886 1.00 75.88 191 GLY A N 1
ATOM 1287 C CA . GLY A 1 191 ? 15.076 0.533 -10.728 1.00 75.88 191 GLY A CA 1
ATOM 1288 C C . GLY A 1 191 ? 16.237 1.269 -11.400 1.00 75.88 191 GLY A C 1
ATOM 1289 O O . GLY A 1 191 ? 16.142 2.467 -11.678 1.00 75.88 191 GLY A O 1
ATOM 1290 N N . SER A 1 192 ? 17.330 0.556 -11.670 1.00 71.44 192 SER A N 1
ATOM 1291 C CA . SER A 1 192 ? 18.462 1.073 -12.449 1.00 71.44 192 SER A CA 1
ATOM 1292 C C . SER A 1 192 ? 18.438 0.572 -13.899 1.00 71.44 192 SER A C 1
ATOM 1294 O O . SER A 1 192 ? 17.817 -0.449 -14.200 1.00 71.44 192 SER A O 1
ATOM 1296 N N . TYR A 1 193 ? 19.114 1.292 -14.794 1.00 66.56 193 TYR A N 1
ATOM 1297 C CA . TYR A 1 193 ? 19.319 0.927 -16.194 1.00 66.56 193 TYR A CA 1
ATOM 1298 C C . TYR A 1 193 ? 20.816 0.732 -16.464 1.00 66.56 193 TYR A C 1
ATOM 1300 O O . TYR A 1 193 ? 21.603 1.647 -16.241 1.00 66.56 193 TYR A O 1
ATOM 1308 N N . ASN A 1 194 ? 21.198 -0.439 -16.990 1.00 57.75 194 ASN A N 1
ATOM 1309 C CA . ASN A 1 194 ? 22.503 -0.638 -17.619 1.00 57.75 194 ASN A CA 1
ATOM 1310 C C . ASN A 1 194 ? 22.302 -0.853 -19.125 1.00 57.75 194 ASN A C 1
ATOM 1312 O O . ASN A 1 194 ? 21.585 -1.765 -19.525 1.00 57.75 194 ASN A O 1
ATOM 1316 N N . ASN A 1 195 ? 22.929 0.010 -19.927 1.00 53.84 195 ASN A N 1
ATOM 1317 C CA . ASN A 1 195 ? 22.942 0.057 -21.392 1.00 53.84 195 ASN A CA 1
ATOM 1318 C C . ASN A 1 195 ? 22.386 -1.176 -22.154 1.00 53.84 195 ASN A C 1
ATOM 1320 O O . ASN A 1 195 ? 22.996 -2.241 -22.183 1.00 53.84 195 ASN A O 1
ATOM 1324 N N . TYR A 1 196 ? 21.291 -0.909 -22.877 1.00 55.25 196 TYR A N 1
ATOM 1325 C CA . TYR A 1 196 ? 20.763 -1.523 -24.107 1.00 55.25 196 TYR A CA 1
ATOM 1326 C C . TYR A 1 196 ? 19.523 -2.423 -24.082 1.00 55.25 196 TYR A C 1
ATOM 1328 O O . TYR A 1 196 ? 18.947 -2.535 -25.154 1.00 55.25 196 TYR A O 1
ATOM 1336 N N . ASN A 1 197 ? 19.020 -2.981 -22.969 1.00 53.94 197 ASN A N 1
ATOM 1337 C CA . ASN A 1 197 ? 17.867 -3.912 -23.081 1.00 53.94 197 ASN A CA 1
ATOM 1338 C C . ASN A 1 197 ? 16.793 -3.891 -21.970 1.00 53.94 197 ASN A C 1
ATOM 1340 O O . ASN A 1 197 ? 15.978 -4.806 -21.906 1.00 53.94 197 ASN A O 1
ATOM 1344 N N . GLY A 1 198 ? 16.704 -2.840 -21.148 1.00 55.97 198 GLY A N 1
ATOM 1345 C CA . GLY A 1 198 ? 15.497 -2.600 -20.338 1.00 55.97 198 GLY A CA 1
ATOM 1346 C C . GLY A 1 198 ? 15.751 -1.906 -19.003 1.00 55.97 198 GLY A C 1
ATOM 1347 O O . GLY A 1 198 ? 16.718 -2.212 -18.311 1.00 55.97 198 GLY A O 1
ATOM 1348 N N . GLY A 1 199 ? 14.886 -0.952 -18.641 1.00 67.94 199 GLY A N 1
ATOM 1349 C CA . GLY A 1 199 ? 14.897 -0.312 -17.322 1.00 67.94 199 GLY A CA 1
ATOM 1350 C C . GLY A 1 199 ? 14.483 -1.301 -16.235 1.00 67.94 199 GLY A C 1
ATOM 1351 O O . GLY A 1 199 ? 13.496 -2.022 -16.401 1.00 67.94 199 GLY A O 1
ATOM 1352 N N . GLY A 1 200 ? 15.225 -1.351 -15.127 1.00 75.38 200 GLY A N 1
ATOM 1353 C CA . GLY A 1 200 ? 14.843 -2.143 -13.959 1.00 75.38 200 GLY A CA 1
ATOM 1354 C C . GLY A 1 200 ? 13.496 -1.683 -13.397 1.00 75.38 200 GLY A C 1
ATOM 1355 O O . GLY A 1 200 ? 13.167 -0.501 -13.469 1.00 75.38 200 GLY A O 1
ATOM 1356 N N . ALA A 1 201 ? 12.706 -2.600 -12.845 1.00 81.25 201 ALA A N 1
ATOM 1357 C CA . ALA A 1 201 ? 11.485 -2.232 -12.133 1.00 81.25 201 ALA A CA 1
ATOM 1358 C C . ALA A 1 201 ? 11.811 -1.540 -10.801 1.00 81.25 201 ALA A C 1
ATOM 1360 O O . ALA A 1 201 ? 12.895 -1.728 -10.240 1.00 81.25 201 ALA A O 1
ATOM 1361 N N . GLY A 1 202 ? 10.873 -0.735 -10.305 1.00 81.44 202 GLY A N 1
ATOM 1362 C CA . GLY A 1 202 ? 10.970 -0.163 -8.968 1.00 81.44 202 GLY A CA 1
ATOM 1363 C C . GLY A 1 202 ? 10.666 -1.202 -7.891 1.00 81.44 202 GLY A C 1
ATOM 1364 O O . GLY A 1 202 ? 9.828 -2.081 -8.084 1.00 81.44 202 GLY A O 1
ATOM 1365 N N . GLY A 1 203 ? 11.328 -1.092 -6.742 1.00 81.81 203 GLY A N 1
ATOM 1366 C CA . GLY A 1 203 ? 11.049 -1.927 -5.576 1.00 81.81 203 GLY A CA 1
ATOM 1367 C C . GLY A 1 203 ? 9.660 -1.653 -4.992 1.00 81.81 203 GLY A C 1
ATOM 1368 O O . GLY A 1 203 ? 9.111 -0.564 -5.154 1.00 81.81 203 GLY A O 1
ATOM 1369 N N . GLY A 1 204 ? 9.088 -2.631 -4.293 1.00 82.69 204 GLY A N 1
ATOM 1370 C CA . GLY A 1 204 ? 7.830 -2.468 -3.562 1.00 82.69 204 GLY A CA 1
ATOM 1371 C C . GLY A 1 204 ? 8.021 -2.043 -2.103 1.00 82.69 204 GLY A C 1
ATOM 1372 O O . GLY A 1 204 ? 9.144 -1.969 -1.603 1.00 82.69 204 GLY A O 1
ATOM 1373 N N . SER A 1 205 ? 6.905 -1.813 -1.417 1.00 84.38 205 SER A N 1
ATOM 1374 C CA . SER A 1 205 ? 6.854 -1.489 0.012 1.00 84.38 205 SER A CA 1
ATOM 1375 C C . SER A 1 205 ? 6.326 -2.652 0.836 1.00 84.38 205 SER A C 1
ATOM 1377 O O . SER A 1 205 ? 5.566 -3.490 0.347 1.00 84.38 205 SER A O 1
ATOM 1379 N N . TRP A 1 206 ? 6.723 -2.685 2.105 1.00 84.06 206 TRP A N 1
ATOM 1380 C CA . TRP A 1 206 ? 6.330 -3.724 3.048 1.00 84.06 206 TRP A CA 1
ATOM 1381 C C . TRP A 1 206 ? 4.895 -3.519 3.529 1.00 84.06 206 TRP A C 1
ATOM 1383 O O . TRP A 1 206 ? 4.559 -2.461 4.053 1.00 84.06 206 TRP A O 1
ATOM 1393 N N . LEU A 1 207 ? 4.070 -4.565 3.452 1.00 85.81 207 LEU A N 1
ATOM 1394 C CA . LEU A 1 207 ? 2.731 -4.555 4.062 1.00 85.81 207 LEU A CA 1
ATOM 1395 C C . LEU A 1 207 ? 2.778 -4.666 5.602 1.00 85.81 207 LEU A C 1
ATOM 1397 O O . LEU A 1 207 ? 1.819 -4.338 6.306 1.00 85.81 207 LEU A O 1
ATOM 1401 N N . TYR A 1 208 ? 3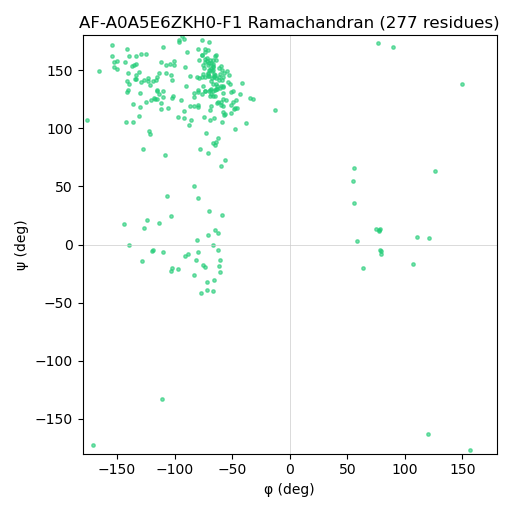.902 -5.151 6.133 1.00 81.56 208 TYR A N 1
ATOM 1402 C CA . TYR A 1 208 ? 4.056 -5.541 7.532 1.00 81.56 208 TYR A CA 1
ATOM 1403 C C . TYR A 1 208 ? 4.817 -4.521 8.388 1.00 81.56 208 TYR A C 1
ATOM 1405 O O . TYR A 1 208 ? 5.345 -4.870 9.434 1.00 81.56 208 TYR A O 1
ATOM 1413 N N . GLY A 1 209 ? 4.834 -3.248 7.999 1.00 73.38 209 GLY A N 1
ATOM 1414 C CA . GLY A 1 209 ? 5.496 -2.206 8.784 1.00 73.38 209 GLY A CA 1
ATOM 1415 C C . GLY A 1 209 ? 6.968 -2.007 8.431 1.00 73.38 209 GLY A C 1
ATOM 1416 O O . GLY A 1 209 ? 7.578 -2.775 7.685 1.00 73.38 209 GLY A O 1
ATOM 1417 N N . SER A 1 210 ? 7.530 -0.934 8.986 1.00 67.38 210 SER A N 1
ATOM 1418 C CA . SER A 1 210 ? 8.958 -0.640 8.895 1.00 67.38 210 SER A CA 1
ATOM 1419 C C . SER A 1 210 ? 9.690 -1.420 9.981 1.00 67.38 210 SER A C 1
ATOM 1421 O O . SER A 1 210 ? 9.445 -1.236 11.175 1.00 67.38 210 SER A O 1
ATOM 1423 N N . ILE A 1 211 ? 10.610 -2.296 9.579 1.00 55.66 211 ILE A N 1
ATOM 1424 C CA . ILE A 1 211 ? 11.539 -2.934 10.512 1.00 55.66 211 ILE A CA 1
ATOM 1425 C C . ILE A 1 211 ? 12.632 -1.916 10.849 1.00 55.66 211 ILE A C 1
ATOM 1427 O O . ILE A 1 211 ? 13.725 -1.953 10.289 1.00 55.66 211 ILE A O 1
ATOM 1431 N N . ILE A 1 212 ? 12.366 -1.012 11.796 1.00 43.00 212 ILE A N 1
ATOM 1432 C CA . ILE A 1 212 ? 13.444 -0.296 12.488 1.00 43.00 212 ILE A CA 1
ATOM 1433 C C . ILE A 1 212 ? 14.129 -1.327 13.394 1.00 43.00 212 ILE A C 1
ATOM 1435 O O . ILE A 1 212 ? 13.850 -1.424 14.588 1.00 43.00 212 ILE A O 1
ATOM 1439 N N . ARG A 1 213 ? 14.986 -2.184 12.830 1.00 43.09 213 ARG A N 1
ATOM 1440 C CA . ARG A 1 213 ? 15.867 -3.013 13.654 1.00 43.09 213 ARG A CA 1
ATOM 1441 C C . ARG A 1 213 ? 17.042 -2.138 14.077 1.00 43.09 213 ARG A C 1
ATOM 1443 O O . ARG A 1 213 ? 17.825 -1.729 13.233 1.00 43.09 213 ARG A O 1
ATOM 1450 N N . ASN A 1 214 ? 17.228 -1.963 15.385 1.00 32.91 214 ASN A N 1
ATOM 1451 C CA . ASN A 1 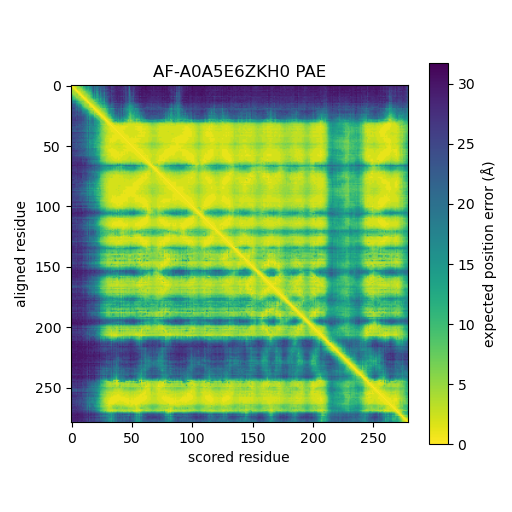214 ? 18.494 -1.526 16.002 1.00 32.91 214 ASN A CA 1
ATOM 1452 C C . ASN A 1 214 ? 19.639 -2.555 15.826 1.00 32.91 214 ASN A C 1
ATOM 1454 O O . ASN A 1 214 ? 20.669 -2.472 16.490 1.00 32.91 214 ASN A O 1
ATOM 1458 N N . SER A 1 215 ? 19.472 -3.560 14.965 1.00 28.20 215 SER A N 1
ATOM 1459 C CA . SER A 1 215 ? 20.565 -4.423 14.532 1.00 28.20 215 SER A CA 1
ATOM 1460 C C . SER A 1 215 ? 21.409 -3.632 13.530 1.00 28.20 215 SER A C 1
ATOM 1462 O O . SER A 1 215 ? 20.806 -2.981 12.676 1.00 28.20 215 SER A O 1
ATOM 1464 N N . PRO A 1 216 ? 22.758 -3.661 13.605 1.00 29.36 216 PRO A N 1
ATOM 1465 C CA . PRO A 1 216 ? 23.610 -3.000 12.621 1.00 29.36 216 PRO A CA 1
ATOM 1466 C C . PRO A 1 216 ? 23.101 -3.403 11.247 1.00 29.36 216 PRO A C 1
ATOM 1468 O O . PRO A 1 216 ? 23.019 -4.599 10.954 1.00 29.36 216 PRO A O 1
ATOM 1471 N N . ALA A 1 217 ? 22.624 -2.405 10.500 1.00 32.09 217 ALA A N 1
ATOM 1472 C CA . ALA A 1 217 ? 21.930 -2.618 9.249 1.00 32.09 217 ALA A CA 1
ATOM 1473 C C . ALA A 1 217 ? 22.743 -3.633 8.436 1.00 32.09 217 ALA A C 1
ATOM 1475 O O . ALA A 1 217 ? 23.939 -3.392 8.228 1.00 32.09 217 ALA A O 1
ATOM 1476 N N . PRO A 1 218 ? 22.165 -4.767 7.987 1.00 33.34 218 PRO A N 1
ATOM 1477 C CA . PRO A 1 218 ? 22.785 -5.452 6.869 1.00 33.34 218 PRO A CA 1
ATOM 1478 C C . PRO A 1 218 ? 23.017 -4.361 5.816 1.00 33.34 218 PRO A C 1
ATOM 1480 O O . PRO A 1 218 ? 22.115 -3.529 5.642 1.00 33.34 218 PRO A O 1
ATOM 1483 N N . PRO A 1 219 ? 24.234 -4.279 5.235 1.00 32.75 219 PRO A N 1
ATOM 1484 C CA . PRO A 1 219 ? 24.640 -3.171 4.371 1.00 32.75 219 PRO A CA 1
ATOM 1485 C C . PRO A 1 219 ? 23.476 -2.877 3.445 1.00 32.75 219 PRO A C 1
ATOM 1487 O O . PRO A 1 219 ? 22.948 -3.875 2.942 1.00 32.75 219 PRO A O 1
ATOM 1490 N N . PRO A 1 220 ? 23.045 -1.596 3.326 1.00 37.75 220 PRO A N 1
ATOM 1491 C CA . PRO A 1 220 ? 21.775 -1.203 2.725 1.00 37.75 220 PRO A CA 1
ATOM 1492 C C . PRO A 1 220 ? 21.566 -2.132 1.562 1.00 37.75 220 PRO A C 1
ATOM 1494 O O . PRO A 1 220 ? 22.350 -2.079 0.611 1.00 37.75 220 PRO A O 1
ATOM 1497 N N . VAL A 1 221 ? 20.658 -3.105 1.726 1.00 36.94 221 VAL A N 1
ATOM 1498 C CA . VAL A 1 221 ? 20.385 -4.025 0.633 1.00 36.94 221 VAL A CA 1
ATOM 1499 C C . VAL A 1 221 ? 19.988 -3.066 -0.453 1.00 36.94 221 VAL A C 1
ATOM 1501 O O . VAL A 1 221 ? 19.063 -2.278 -0.267 1.00 36.94 221 VAL A O 1
ATOM 1504 N N . THR A 1 222 ? 20.845 -2.969 -1.460 1.00 35.91 222 THR A N 1
ATOM 1505 C CA . THR A 1 222 ? 20.728 -1.999 -2.526 1.00 35.91 222 THR A CA 1
ATOM 1506 C C . THR A 1 222 ? 19.474 -2.435 -3.235 1.00 35.91 222 THR A C 1
ATOM 1508 O O . THR A 1 222 ? 19.504 -3.269 -4.132 1.00 35.91 222 THR A O 1
ATOM 1511 N N . SER A 1 223 ? 18.343 -1.934 -2.759 1.00 39.12 223 SER A N 1
ATOM 1512 C CA . SER A 1 223 ? 17.028 -2.323 -3.221 1.00 39.12 223 SER A CA 1
ATOM 1513 C C . SER A 1 223 ? 16.907 -1.976 -4.706 1.00 39.12 223 SER A C 1
ATOM 1515 O O . SER A 1 223 ? 16.103 -2.573 -5.408 1.00 39.12 223 SER A O 1
ATOM 1517 N N . GLY A 1 224 ? 17.768 -1.084 -5.222 1.00 36.19 224 GLY A N 1
ATOM 1518 C CA . GLY A 1 224 ? 17.870 -0.737 -6.637 1.00 36.19 224 GLY A CA 1
ATOM 1519 C C . GLY A 1 224 ? 18.811 -1.602 -7.488 1.00 36.19 224 GLY A C 1
ATOM 1520 O O . GLY A 1 224 ? 18.809 -1.430 -8.704 1.00 36.19 224 GLY A O 1
ATOM 1521 N N . SER A 1 225 ? 19.617 -2.512 -6.918 1.00 33.00 225 SER A N 1
ATOM 1522 C CA . SER A 1 225 ? 20.508 -3.392 -7.708 1.00 33.00 225 SER A CA 1
ATOM 1523 C C . SER A 1 225 ? 19.913 -4.780 -7.959 1.00 33.00 225 SER A C 1
ATOM 1525 O O . SER A 1 225 ? 20.245 -5.429 -8.949 1.00 33.00 225 SER A O 1
ATOM 1527 N N . THR A 1 226 ? 18.945 -5.193 -7.139 1.00 38.00 226 THR A N 1
ATOM 1528 C CA . THR A 1 226 ? 17.975 -6.224 -7.499 1.00 38.00 226 THR A CA 1
ATOM 1529 C C . THR A 1 226 ? 16.631 -5.547 -7.702 1.00 38.00 226 THR A C 1
ATOM 1531 O O . THR A 1 226 ? 15.759 -5.651 -6.840 1.00 38.00 226 THR A O 1
ATOM 1534 N N . GLY A 1 227 ? 16.446 -4.878 -8.844 1.00 39.97 227 GLY A N 1
ATOM 1535 C CA . GLY A 1 227 ? 15.113 -4.723 -9.430 1.00 39.97 227 GLY A CA 1
ATOM 1536 C C . GLY A 1 227 ? 14.550 -6.117 -9.710 1.00 39.97 227 GLY A C 1
ATOM 1537 O O . GLY A 1 227 ? 14.502 -6.557 -10.854 1.00 39.97 227 GLY A O 1
ATOM 1538 N N . GLY A 1 228 ? 14.263 -6.860 -8.640 1.00 39.41 228 GLY A N 1
ATOM 1539 C CA . GLY A 1 228 ? 13.524 -8.097 -8.672 1.00 39.41 228 GLY A CA 1
ATOM 1540 C C . GLY A 1 228 ? 12.186 -7.758 -9.282 1.00 39.41 228 GLY A C 1
ATOM 1541 O O . GLY A 1 228 ? 11.677 -6.653 -9.074 1.00 39.41 228 GLY A O 1
ATOM 1542 N N . ASN A 1 229 ? 11.701 -8.673 -10.109 1.00 43.66 229 ASN A N 1
ATOM 1543 C CA . ASN A 1 229 ? 10.431 -8.563 -10.796 1.00 43.66 229 ASN A CA 1
ATOM 1544 C C . ASN A 1 229 ? 9.413 -7.839 -9.906 1.00 43.66 229 ASN A C 1
ATOM 1546 O O . ASN A 1 229 ? 9.199 -8.216 -8.750 1.00 43.66 229 ASN A O 1
ATOM 1550 N N . ALA A 1 230 ? 8.802 -6.778 -10.429 1.00 44.72 230 ALA A N 1
ATOM 1551 C CA . ALA A 1 230 ? 7.823 -6.014 -9.666 1.00 44.72 230 ALA A CA 1
ATOM 1552 C C . ALA A 1 230 ? 6.581 -6.860 -9.282 1.00 44.72 230 ALA A C 1
ATOM 1554 O O . ALA A 1 230 ? 5.767 -6.412 -8.484 1.00 44.72 230 ALA A O 1
ATOM 1555 N N . ASP A 1 231 ? 6.492 -8.108 -9.758 1.00 38.75 231 ASP A N 1
ATOM 1556 C CA . ASP A 1 231 ? 5.519 -9.142 -9.392 1.00 38.75 231 ASP A CA 1
ATOM 1557 C C . ASP A 1 231 ? 5.820 -9.910 -8.081 1.00 38.75 231 ASP A C 1
ATOM 1559 O O . ASP A 1 231 ? 5.088 -10.839 -7.743 1.00 38.75 231 ASP A O 1
ATOM 1563 N N . GLY A 1 232 ? 6.874 -9.560 -7.333 1.00 38.25 232 GLY A N 1
ATOM 1564 C CA . GLY A 1 232 ? 7.202 -10.251 -6.081 1.00 38.25 232 GLY A CA 1
ATOM 1565 C C . GLY A 1 232 ? 7.886 -11.609 -6.268 1.00 38.25 232 GLY A C 1
ATOM 1566 O O . GLY A 1 232 ? 8.035 -12.351 -5.296 1.00 38.25 232 GLY A O 1
ATOM 1567 N N . SER A 1 233 ? 8.357 -11.938 -7.477 1.00 35.81 233 SER A N 1
ATOM 1568 C CA . SER A 1 233 ? 9.234 -13.094 -7.668 1.00 35.81 233 SER A CA 1
ATOM 1569 C C . SER A 1 233 ? 10.503 -12.895 -6.832 1.00 35.81 233 SER A C 1
ATOM 1571 O O . SER A 1 233 ? 11.230 -11.914 -7.040 1.00 35.81 233 SER A O 1
ATOM 1573 N N . PRO A 1 234 ? 10.799 -13.791 -5.877 1.00 35.94 234 PRO A N 1
ATOM 1574 C CA . PRO A 1 234 ? 11.931 -13.606 -4.991 1.00 35.94 234 PRO A CA 1
ATOM 1575 C C . PRO A 1 234 ? 13.229 -13.572 -5.813 1.00 35.94 234 PRO A C 1
ATOM 1577 O O . PRO A 1 234 ? 13.384 -14.372 -6.744 1.00 35.94 234 PRO A O 1
ATOM 1580 N N . PRO A 1 235 ? 14.214 -12.716 -5.469 1.00 41.03 235 PRO A N 1
ATOM 1581 C CA . PRO A 1 235 ? 15.583 -12.995 -5.881 1.00 41.03 235 PRO A CA 1
ATOM 1582 C C . PRO A 1 235 ? 15.905 -14.422 -5.423 1.00 41.03 235 PRO A C 1
ATOM 1584 O O . PRO A 1 235 ? 15.426 -14.849 -4.375 1.00 41.03 235 PRO A O 1
ATOM 1587 N N . THR A 1 236 ? 16.703 -15.158 -6.191 1.00 38.62 236 THR A N 1
ATOM 1588 C CA . THR A 1 236 ? 17.055 -16.588 -6.042 1.00 38.62 236 THR A CA 1
ATOM 1589 C C . THR A 1 236 ? 17.738 -16.985 -4.717 1.00 38.62 236 THR A C 1
ATOM 1591 O O . THR A 1 236 ? 18.469 -17.969 -4.658 1.00 38.62 236 THR A O 1
ATOM 1594 N N . ARG A 1 237 ? 17.535 -16.237 -3.629 1.00 42.72 237 ARG A N 1
ATOM 1595 C CA . ARG A 1 237 ? 17.965 -16.528 -2.264 1.00 42.72 237 ARG A CA 1
ATOM 1596 C C . ARG A 1 237 ? 16.890 -17.378 -1.565 1.00 42.72 237 ARG A C 1
ATOM 1598 O O . ARG A 1 237 ? 15.886 -16.827 -1.122 1.00 42.72 237 ARG A O 1
ATOM 1605 N N . PRO A 1 238 ? 17.100 -18.697 -1.414 1.00 41.44 238 PRO A N 1
ATOM 1606 C CA . PRO A 1 238 ? 16.050 -19.671 -1.093 1.00 41.44 238 PRO A CA 1
ATOM 1607 C C . PRO A 1 238 ? 15.473 -19.624 0.337 1.00 41.44 238 PRO A C 1
ATOM 1609 O O . PRO A 1 238 ? 14.687 -20.495 0.688 1.00 41.44 238 PRO A O 1
ATOM 1612 N N . ASN A 1 239 ? 15.808 -18.632 1.172 1.00 42.69 239 ASN A N 1
ATOM 1613 C CA . ASN A 1 239 ? 15.535 -18.693 2.620 1.00 42.69 239 ASN A CA 1
ATOM 1614 C C . ASN A 1 239 ? 14.754 -17.498 3.180 1.00 42.69 239 ASN A C 1
ATOM 1616 O O . ASN A 1 239 ? 14.735 -17.285 4.391 1.00 42.69 239 ASN A O 1
ATOM 1620 N N . LEU A 1 240 ? 14.146 -16.679 2.325 1.00 41.62 240 LEU A N 1
ATOM 1621 C CA . LEU A 1 240 ? 13.371 -15.531 2.775 1.00 41.62 240 LEU A CA 1
ATOM 1622 C C . LEU A 1 240 ? 12.011 -15.550 2.069 1.00 41.62 240 LEU A C 1
ATOM 1624 O O . LEU A 1 240 ? 11.924 -15.375 0.857 1.00 41.62 240 LEU A O 1
ATOM 1628 N N . ASN A 1 241 ? 10.956 -15.819 2.838 1.00 35.34 241 ASN A N 1
ATOM 1629 C CA . ASN A 1 241 ? 9.565 -15.881 2.383 1.00 35.34 241 ASN A CA 1
ATOM 1630 C C . ASN A 1 241 ? 9.100 -14.489 1.905 1.00 35.34 241 ASN A C 1
ATOM 1632 O O . ASN A 1 241 ? 8.549 -13.725 2.690 1.00 35.34 241 ASN A O 1
ATOM 1636 N N . PHE A 1 242 ? 9.360 -14.124 0.646 1.00 48.66 242 PHE A N 1
ATOM 1637 C CA . PHE A 1 242 ? 9.242 -12.742 0.152 1.00 48.66 242 PHE A CA 1
ATOM 1638 C C . PHE A 1 242 ? 8.038 -12.449 -0.754 1.00 48.66 242 PHE A C 1
ATOM 1640 O O . PHE A 1 242 ? 8.134 -11.642 -1.670 1.00 48.66 242 PHE A O 1
ATOM 1647 N N . ASN A 1 243 ? 6.859 -12.974 -0.421 1.00 50.00 243 ASN A N 1
ATOM 1648 C CA . ASN A 1 243 ? 5.583 -12.502 -0.987 1.00 50.00 243 ASN A CA 1
ATOM 1649 C C . ASN A 1 243 ? 5.095 -11.197 -0.297 1.00 50.00 243 ASN A C 1
ATOM 1651 O O . ASN A 1 243 ? 3.929 -11.055 0.066 1.00 50.00 243 ASN A O 1
ATOM 1655 N N . LEU A 1 244 ? 6.022 -10.278 0.004 1.00 65.88 244 LEU A N 1
ATOM 1656 C CA . LEU A 1 244 ? 5.849 -9.218 1.015 1.00 65.88 244 LEU A CA 1
ATOM 1657 C C . LEU A 1 244 ? 5.923 -7.783 0.469 1.00 65.88 244 LEU A C 1
ATOM 1659 O O . LEU A 1 244 ? 5.706 -6.844 1.241 1.00 65.88 244 LEU A O 1
ATOM 1663 N N . PHE A 1 245 ? 6.222 -7.611 -0.820 1.00 70.50 245 PHE A N 1
ATOM 1664 C CA . PHE A 1 245 ? 6.476 -6.308 -1.437 1.00 70.50 245 PHE A CA 1
ATOM 1665 C C . PHE A 1 245 ? 5.417 -5.965 -2.480 1.00 70.50 245 PHE A C 1
ATOM 1667 O O . PHE A 1 245 ? 5.128 -6.777 -3.353 1.00 70.50 245 PHE A O 1
ATOM 1674 N N . TRP A 1 246 ? 4.884 -4.744 -2.409 1.00 82.75 246 TRP A N 1
ATOM 1675 C CA . TRP A 1 246 ? 3.761 -4.301 -3.244 1.00 82.75 246 TRP A CA 1
ATOM 1676 C C . TRP A 1 246 ? 4.006 -2.917 -3.846 1.00 82.75 246 TRP A C 1
ATOM 1678 O O . TRP A 1 246 ? 4.767 -2.118 -3.299 1.00 82.75 246 TRP A O 1
ATOM 1688 N N . GLY A 1 247 ? 3.347 -2.625 -4.967 1.00 84.88 247 GLY A N 1
ATOM 1689 C CA . GLY A 1 247 ? 3.304 -1.290 -5.566 1.00 84.88 247 GLY A CA 1
ATOM 1690 C C . GLY A 1 247 ? 4.547 -0.839 -6.339 1.00 84.88 247 GLY A C 1
ATOM 1691 O O . GLY A 1 247 ? 4.652 0.341 -6.656 1.00 84.88 247 GLY A O 1
ATOM 1692 N N . GLY A 1 248 ? 5.505 -1.714 -6.649 1.00 86.62 248 GLY A N 1
ATOM 1693 C CA . GLY A 1 248 ? 6.667 -1.338 -7.468 1.00 86.62 248 GLY A CA 1
ATOM 1694 C C . GLY A 1 248 ? 6.268 -0.923 -8.891 1.00 86.62 248 GLY A C 1
ATOM 1695 O O . GLY A 1 248 ? 5.426 -1.572 -9.512 1.00 86.62 248 GLY A O 1
ATOM 1696 N N . GLY A 1 249 ? 6.841 0.161 -9.420 1.00 85.38 249 GLY A N 1
ATOM 1697 C CA . GLY A 1 249 ? 6.570 0.617 -10.786 1.00 85.38 249 GLY A CA 1
ATOM 1698 C C . GLY A 1 249 ? 7.182 -0.300 -11.846 1.00 85.38 249 GLY A C 1
ATOM 1699 O O . GLY A 1 249 ? 8.279 -0.835 -11.653 1.00 85.38 249 GLY A O 1
ATOM 1700 N N . ALA A 1 250 ? 6.497 -0.468 -12.981 1.00 86.50 250 ALA A N 1
ATOM 1701 C CA . ALA A 1 250 ? 6.993 -1.293 -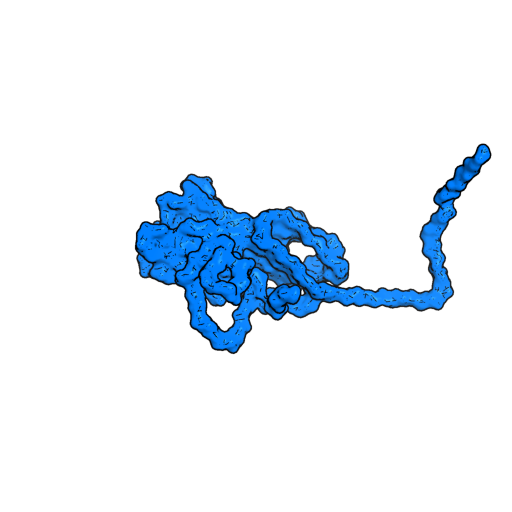14.078 1.00 86.50 250 ALA A CA 1
ATOM 1702 C C . ALA A 1 250 ? 8.285 -0.730 -14.676 1.00 86.50 250 ALA A C 1
ATOM 1704 O O . ALA A 1 250 ? 8.408 0.468 -14.942 1.00 86.50 250 ALA A O 1
ATOM 1705 N N . GLY A 1 251 ? 9.207 -1.640 -14.961 1.00 80.94 251 GLY A N 1
ATOM 1706 C CA . GLY A 1 251 ? 10.275 -1.448 -15.933 1.00 80.94 251 GLY A CA 1
ATOM 1707 C C . GLY A 1 251 ? 10.005 -2.370 -17.116 1.00 80.94 251 GLY A C 1
ATOM 1708 O O . GLY A 1 251 ? 8.864 -2.514 -17.551 1.00 80.94 251 GLY A O 1
ATOM 1709 N N . TYR A 1 252 ? 11.026 -3.097 -17.562 1.00 75.94 252 TYR A N 1
ATOM 1710 C CA . TYR A 1 252 ? 10.822 -4.212 -18.495 1.00 75.94 252 TYR A CA 1
ATOM 1711 C C . TYR A 1 252 ? 9.910 -5.313 -17.916 1.00 75.94 252 TYR A C 1
ATOM 1713 O O . TYR A 1 252 ? 9.263 -6.059 -18.648 1.00 75.94 252 TYR A O 1
ATOM 1721 N N . TRP A 1 253 ? 9.831 -5.381 -16.587 1.00 80.44 253 TRP A N 1
ATOM 1722 C CA . TRP A 1 253 ? 8.958 -6.286 -15.848 1.00 80.44 253 TRP A CA 1
ATOM 1723 C C . TRP A 1 253 ? 7.592 -5.651 -15.552 1.00 80.44 253 TRP A C 1
ATOM 1725 O O . TRP A 1 253 ? 7.509 -4.421 -15.441 1.00 80.44 253 TRP A O 1
ATOM 1735 N N . PRO A 1 254 ? 6.526 -6.463 -15.407 1.00 83.06 254 PRO A N 1
ATOM 1736 C CA . PRO A 1 254 ? 5.209 -5.981 -14.991 1.00 83.06 254 PRO A CA 1
ATOM 1737 C C . PRO A 1 254 ? 5.277 -5.204 -13.677 1.00 83.06 254 PRO A C 1
ATOM 1739 O O . PRO A 1 254 ? 6.111 -5.514 -12.832 1.00 83.06 254 PRO A O 1
ATOM 1742 N N . ALA A 1 255 ? 4.395 -4.221 -13.498 1.00 88.00 255 ALA A N 1
ATOM 1743 C CA . ALA A 1 255 ? 4.261 -3.498 -12.237 1.00 88.00 255 ALA A CA 1
ATOM 1744 C C . ALA A 1 255 ? 3.732 -4.397 -11.110 1.00 88.00 255 ALA A C 1
ATOM 1746 O O . ALA A 1 255 ? 3.050 -5.393 -11.354 1.00 88.00 255 ALA A O 1
ATOM 1747 N N . GLY A 1 256 ? 3.989 -3.991 -9.869 1.00 88.19 256 GLY A N 1
ATOM 1748 C CA . GLY A 1 256 ? 3.442 -4.644 -8.688 1.00 88.19 256 GLY A CA 1
ATOM 1749 C C . GLY A 1 256 ? 2.000 -4.237 -8.436 1.00 88.19 256 GLY A C 1
ATOM 1750 O O . GLY A 1 256 ? 1.622 -3.082 -8.637 1.00 88.19 256 GLY A O 1
ATOM 1751 N N . SER A 1 257 ? 1.185 -5.176 -7.965 1.00 92.12 257 SER A N 1
ATOM 1752 C CA . SER A 1 257 ? -0.163 -4.877 -7.482 1.00 92.12 257 SER A CA 1
ATOM 1753 C C . SER A 1 257 ? -0.131 -4.125 -6.154 1.00 92.12 257 SER A C 1
ATOM 1755 O O . SER A 1 257 ? 0.904 -4.030 -5.488 1.00 92.12 257 SER A O 1
ATOM 1757 N N . GLY A 1 258 ? -1.282 -3.579 -5.773 1.00 93.69 258 GLY A N 1
ATOM 1758 C CA . GLY A 1 258 ? -1.494 -3.033 -4.446 1.00 93.69 258 GLY A CA 1
ATOM 1759 C C . GLY A 1 258 ? -1.708 -4.112 -3.385 1.00 93.69 258 GLY A C 1
ATOM 1760 O O . GLY A 1 258 ? -1.808 -5.302 -3.686 1.00 93.69 258 GLY A O 1
ATOM 1761 N N . ALA A 1 259 ? -1.818 -3.673 -2.135 1.00 95.06 259 ALA A N 1
ATOM 1762 C CA . ALA A 1 259 ? -2.188 -4.516 -1.005 1.00 95.06 259 ALA A CA 1
ATOM 1763 C C . ALA A 1 259 ? -2.866 -3.697 0.098 1.00 95.06 259 ALA A C 1
ATOM 1765 O O . ALA A 1 259 ? -2.661 -2.486 0.208 1.00 95.06 259 ALA A O 1
ATOM 1766 N N . VAL A 1 260 ? -3.652 -4.368 0.936 1.00 95.94 260 VAL A N 1
ATOM 1767 C CA . VAL A 1 260 ? -4.302 -3.782 2.113 1.00 95.94 260 VAL A CA 1
ATOM 17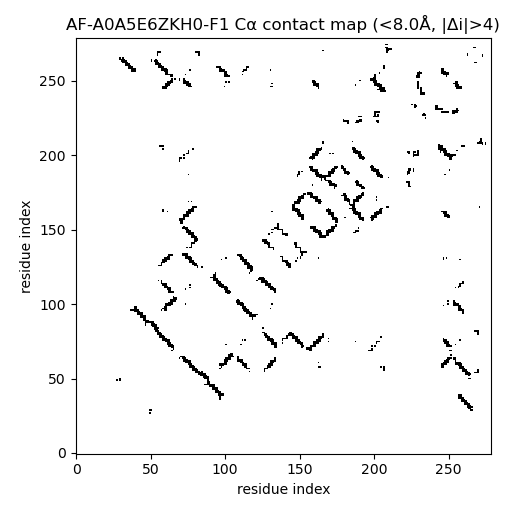68 C C . VAL A 1 260 ? -4.119 -4.702 3.315 1.00 95.94 260 VAL A C 1
ATOM 1770 O O . VAL A 1 260 ? -4.175 -5.924 3.185 1.00 95.94 260 VAL A O 1
ATOM 1773 N N . ARG A 1 261 ? -3.923 -4.123 4.502 1.00 94.69 261 ARG A N 1
ATOM 1774 C CA . ARG A 1 261 ? -3.939 -4.854 5.776 1.00 94.69 261 ARG A CA 1
ATOM 1775 C C . ARG A 1 261 ? -4.660 -4.052 6.848 1.00 94.69 261 ARG A C 1
ATOM 1777 O O . ARG A 1 261 ? -4.454 -2.845 6.962 1.00 94.69 261 ARG A O 1
ATOM 1784 N N . ILE A 1 262 ? -5.474 -4.744 7.640 1.00 95.06 262 ILE A N 1
ATOM 1785 C CA . ILE A 1 262 ? -6.229 -4.204 8.772 1.00 95.06 262 ILE A CA 1
ATOM 1786 C C . ILE A 1 262 ? -5.828 -4.958 10.045 1.00 95.06 262 ILE A C 1
ATOM 1788 O O . ILE A 1 262 ? -5.709 -6.181 10.031 1.00 95.06 262 ILE A O 1
ATOM 1792 N N . LEU A 1 263 ? -5.642 -4.225 11.145 1.00 93.88 263 LEU A N 1
ATOM 1793 C CA . LEU A 1 263 ? -5.315 -4.734 12.480 1.00 93.88 263 LEU A CA 1
ATOM 1794 C C . LEU A 1 263 ? -6.357 -4.271 13.508 1.00 93.88 263 LEU A C 1
ATOM 1796 O O . LEU A 1 263 ? -6.791 -3.116 13.479 1.00 93.88 263 LEU A O 1
ATOM 1800 N N . TRP A 1 264 ? -6.691 -5.127 14.476 1.00 94.00 264 TRP A N 1
ATOM 1801 C CA . TRP A 1 264 ? -7.536 -4.793 15.634 1.00 94.00 264 TRP A CA 1
ATOM 1802 C C . TRP A 1 264 ? -7.033 -5.475 16.925 1.00 94.00 264 TRP A C 1
ATOM 1804 O O . TRP A 1 264 ? -6.149 -6.326 16.900 1.00 94.00 264 TRP A O 1
ATOM 1814 N N . GLY A 1 265 ? -7.565 -5.061 18.079 1.00 90.12 265 GLY A N 1
ATOM 1815 C CA . GLY A 1 265 ? -7.118 -5.490 19.419 1.00 90.12 265 GLY A CA 1
ATOM 1816 C C . GLY A 1 265 ? -5.811 -4.843 19.919 1.00 90.12 265 GLY A C 1
ATOM 1817 O O . GLY A 1 265 ? -5.199 -4.021 19.235 1.00 90.12 265 GLY A O 1
ATOM 1818 N N . ALA A 1 266 ? -5.442 -5.095 21.174 1.00 86.75 266 ALA A N 1
ATOM 1819 C CA . ALA A 1 266 ? -4.379 -4.355 21.867 1.00 86.75 266 ALA A CA 1
ATOM 1820 C C . ALA A 1 266 ? -3.001 -4.440 21.167 1.00 86.75 266 ALA A C 1
ATOM 1822 O O . ALA A 1 266 ? -2.688 -5.430 20.508 1.00 86.75 266 ALA A O 1
ATOM 1823 N N . GLY A 1 267 ? -2.177 -3.392 21.315 1.00 82.81 267 GLY A N 1
ATOM 1824 C CA . GLY A 1 267 ? -0.806 -3.348 20.778 1.00 82.81 267 GLY A CA 1
ATOM 1825 C C . GLY A 1 267 ? -0.695 -3.130 19.261 1.00 82.81 267 GLY A C 1
ATOM 1826 O O . GLY A 1 267 ? 0.369 -3.344 18.688 1.00 82.81 267 GLY A O 1
ATOM 1827 N N . ARG A 1 268 ? -1.783 -2.727 18.592 1.00 86.81 268 ARG A N 1
ATOM 1828 C CA . ARG A 1 268 ? -1.814 -2.447 17.147 1.00 86.81 268 ARG A CA 1
ATOM 1829 C C . ARG A 1 268 ? -1.328 -1.033 16.814 1.00 86.81 268 ARG A C 1
ATOM 1831 O O . ARG A 1 268 ? -1.835 -0.065 17.374 1.00 86.81 268 ARG A O 1
ATOM 1838 N N . ALA A 1 269 ? -0.411 -0.907 15.858 1.00 87.19 269 ALA A N 1
ATOM 1839 C CA . ALA A 1 269 ? -0.008 0.367 15.266 1.00 87.19 269 ALA A CA 1
ATOM 1840 C C . ALA A 1 269 ? 0.787 0.170 13.960 1.00 87.19 269 ALA A C 1
ATOM 1842 O O . ALA A 1 269 ? 1.524 -0.796 13.788 1.00 87.19 269 ALA A O 1
ATOM 1843 N N . PHE A 1 270 ? 0.673 1.125 13.047 1.00 87.00 270 PHE A N 1
ATOM 1844 C CA . PHE A 1 270 ? 1.678 1.412 12.025 1.00 87.00 270 PHE A CA 1
ATOM 1845 C C . PHE A 1 270 ? 2.449 2.686 12.422 1.00 87.00 270 PHE A C 1
ATOM 1847 O O . PHE A 1 270 ? 1.917 3.497 13.184 1.00 87.00 270 PHE A O 1
ATOM 1854 N N . PRO A 1 271 ? 3.695 2.885 11.960 1.00 79.56 271 PRO A N 1
ATOM 1855 C CA . PRO A 1 271 ? 4.494 1.969 11.141 1.00 79.56 271 PRO A CA 1
ATOM 1856 C C . PRO A 1 271 ? 5.200 0.876 11.951 1.00 79.56 271 PRO A C 1
ATOM 1858 O O . PRO A 1 271 ? 5.699 -0.088 11.375 1.00 79.56 271 PRO A O 1
ATOM 1861 N N . ALA A 1 272 ? 5.238 1.037 13.274 1.00 70.38 272 ALA A N 1
ATOM 1862 C CA . ALA A 1 272 ? 5.823 0.094 14.204 1.00 70.38 272 ALA A CA 1
ATOM 1863 C C . ALA A 1 272 ? 4.751 -0.884 14.680 1.00 70.38 272 ALA A C 1
ATOM 1865 O O . ALA A 1 272 ? 3.895 -0.523 15.485 1.00 70.38 272 ALA A O 1
ATOM 1866 N N . THR A 1 273 ? 4.831 -2.134 14.241 1.00 53.62 273 THR A N 1
ATOM 1867 C CA . THR A 1 273 ? 4.262 -3.228 15.022 1.00 53.62 273 THR A CA 1
ATOM 1868 C C . THR A 1 273 ? 5.232 -4.384 15.095 1.00 53.62 273 THR A C 1
ATOM 1870 O O . THR A 1 273 ? 5.910 -4.727 14.132 1.00 53.62 273 THR A O 1
ATOM 1873 N N . ASP A 1 274 ? 5.242 -4.994 16.273 1.00 50.12 274 ASP A N 1
ATOM 1874 C CA . ASP A 1 274 ? 5.548 -6.393 16.529 1.00 50.12 274 ASP A CA 1
ATOM 1875 C C . ASP A 1 274 ? 4.603 -7.270 15.678 1.00 50.12 274 ASP A C 1
ATOM 1877 O O . ASP A 1 274 ? 3.574 -7.799 16.122 1.00 50.12 274 ASP A O 1
ATOM 1881 N N . VAL A 1 275 ? 4.884 -7.281 14.375 1.00 50.22 275 VAL A N 1
ATOM 1882 C CA . VAL A 1 275 ? 4.178 -8.009 13.320 1.00 50.22 275 VAL A CA 1
ATOM 1883 C C . VAL A 1 275 ? 4.683 -9.438 13.275 1.00 50.22 275 VAL A C 1
ATOM 1885 O O . VAL A 1 275 ? 5.096 -9.892 12.210 1.00 50.22 275 VAL A O 1
ATOM 1888 N N . GLY A 1 276 ? 4.714 -10.101 14.441 1.00 42.34 276 GLY A N 1
ATOM 1889 C CA . GLY A 1 276 ? 5.114 -11.499 14.570 1.00 42.34 276 GLY A CA 1
ATOM 1890 C C . GLY A 1 276 ? 4.719 -12.261 13.313 1.00 42.34 276 GLY A C 1
ATOM 1891 O O . GLY A 1 276 ? 3.574 -12.137 12.865 1.00 42.34 276 GLY A O 1
ATOM 1892 N N . LEU A 1 277 ? 5.703 -12.929 12.693 1.00 44.00 277 LEU A N 1
ATOM 1893 C CA . LEU A 1 277 ? 5.455 -13.803 11.548 1.00 44.00 277 LEU A CA 1
ATOM 1894 C C . LEU A 1 277 ? 4.181 -14.600 11.851 1.00 44.00 277 LEU A C 1
ATOM 1896 O O . LEU A 1 277 ? 4.028 -14.981 13.016 1.00 44.00 277 LEU A O 1
ATOM 1900 N N . PRO A 1 278 ? 3.275 -14.801 10.875 1.00 41.66 278 PRO A N 1
ATOM 1901 C CA . PRO A 1 278 ? 2.071 -15.587 11.116 1.00 41.66 278 PRO A CA 1
ATOM 1902 C C . PRO A 1 278 ? 2.482 -16.865 11.853 1.00 41.66 278 PRO A C 1
ATOM 1904 O O . PRO A 1 278 ? 3.349 -17.595 11.365 1.00 41.66 278 PRO A O 1
ATOM 1907 N N . ILE A 1 279 ? 1.978 -17.022 13.082 1.00 46.09 279 ILE A N 1
ATOM 1908 C CA . ILE A 1 279 ? 2.207 -18.221 13.894 1.00 46.09 279 ILE A CA 1
ATOM 1909 C C . ILE A 1 279 ? 1.613 -19.441 13.202 1.00 46.09 279 ILE A C 1
ATOM 1911 O O . ILE A 1 279 ? 0.564 -19.285 12.535 1.00 46.09 279 ILE A O 1
#

Nearest PDB structures (foldseek):
  7ypx-assembly1_C  TM=5.287E-01  e=9.634E-06  uncultured cyanophage
  7yfw-assembly1_b  TM=4.727E-01  e=6.484E-05  uncultured cyanophage
  7nx3-assembly2_F  TM=3.463E-01  e=2.048E-03  Homo sapiens
  7nx3-assembly1_A  TM=3.630E-01  e=4.917E-03  Homo sapiens
  9d93-assembly1_Pc  TM=3.552E-01  e=6.809E-02  Mycobacterium phage Bxb1